Protein AF-A0A674C0P1-F1 (afdb_monomer_lite)

Sequence (265 aa):
MAYQYGKVRDPNVLTQTIISNIQKITQQTSEIQRIVNQLGTPQDTTELRQQLQQKQQNVNHLAKETDRCVKEFGSLPVTTEQRQRKIQKDRLINDFSNALTNFQKTQRQAAQKEKEFVARVRAESRVSGGFPDNSFGGNGNPFESGGQAQVQSQSEEVAITEEDLQLIQERETSIRQLESDITDINEIFKDLGMMVHEQGDMIDSIEANVETADLHVQNATQQLAQAADYQVGNMYLFKNNFHHYSIKLVNKLLQHCIESICVSH

InterPro domains:
  IPR000727 Target SNARE coiled-coil homology domain [PF05739] (201-231)
  IPR000727 Target SNARE coiled-coil homology domain [PS50192] (165-227)
  IPR000727 Target SNARE coiled-coil homology domain [SM00397] (160-227)
  IPR006011 Syntaxin, N-terminal domain [PF14523] (14-145)
  IPR006011 Syntaxin, N-terminal domain [SM00503] (3-115)
  IPR006012 Syntaxin/epimorphin, conserved site [PS00914] (171-210)
  IPR010989 SNARE [SSF47661] (15-220)
  IPR045242 Syntaxin [PTHR19957] (23-232)

Organism: Salmo trutta (NCBI:txid8032)

Structure (mmCIF, N/CA/C/O backbone):
data_AF-A0A674C0P1-F1
#
_entry.id   AF-A0A674C0P1-F1
#
loop_
_atom_site.group_PDB
_atom_site.id
_atom_site.type_symbol
_atom_site.label_atom_id
_atom_site.label_alt_id
_atom_site.label_comp_id
_atom_site.label_asym_id
_atom_site.label_entity_id
_atom_site.label_seq_id
_atom_site.pdbx_PDB_ins_code
_atom_site.Cartn_x
_atom_site.Cartn_y
_atom_site.Cartn_z
_atom_site.occupancy
_atom_site.B_iso_or_equiv
_atom_site.auth_seq_id
_atom_site.auth_comp_id
_atom_site.auth_asym_id
_atom_site.auth_atom_id
_atom_site.pdbx_PDB_model_num
ATOM 1 N N . MET A 1 1 ? -14.536 24.767 -27.523 1.00 36.81 1 MET A N 1
ATOM 2 C CA . MET A 1 1 ? -14.160 23.789 -26.480 1.00 36.81 1 MET A CA 1
ATOM 3 C C . MET A 1 1 ? -12.927 23.055 -26.972 1.00 36.81 1 MET A C 1
ATOM 5 O O . MET A 1 1 ? -13.034 22.292 -27.920 1.00 36.81 1 MET A O 1
ATOM 9 N N . ALA A 1 2 ? -11.751 23.394 -26.444 1.00 34.50 2 ALA A N 1
ATOM 10 C CA . ALA A 1 2 ? -10.500 22.758 -26.844 1.00 34.50 2 ALA A CA 1
ATOM 11 C C . ALA A 1 2 ? -10.362 21.426 -26.100 1.00 34.50 2 ALA A C 1
ATOM 13 O O . ALA A 1 2 ? -10.435 21.392 -24.873 1.00 34.50 2 ALA A O 1
ATOM 14 N N . TYR A 1 3 ? -10.200 20.342 -26.854 1.00 37.34 3 TYR A N 1
ATOM 15 C CA . TYR A 1 3 ? -9.930 19.010 -26.332 1.00 37.34 3 TYR A CA 1
ATOM 16 C C . TYR A 1 3 ? -8.592 19.029 -25.589 1.00 37.34 3 TYR A C 1
ATOM 18 O O . TYR A 1 3 ? -7.533 19.212 -26.188 1.00 37.34 3 TYR A O 1
ATOM 26 N N . GLN A 1 4 ? -8.649 18.878 -24.269 1.00 36.78 4 GLN A N 1
ATOM 27 C CA . GLN A 1 4 ? -7.478 18.765 -23.413 1.00 36.78 4 GLN A CA 1
ATOM 28 C C . GLN A 1 4 ? -6.916 17.350 -23.600 1.00 36.78 4 GLN A C 1
ATOM 30 O O . GLN A 1 4 ? -7.327 16.405 -22.933 1.00 36.78 4 GLN A O 1
ATOM 35 N N . TYR A 1 5 ? -6.032 17.190 -24.588 1.00 40.62 5 TYR A N 1
ATOM 36 C CA . TYR A 1 5 ? -5.262 15.964 -24.784 1.00 40.62 5 TYR A CA 1
ATOM 37 C C . TYR A 1 5 ? -4.512 15.669 -23.479 1.00 40.62 5 TYR A C 1
ATOM 39 O O . TYR A 1 5 ? -3.706 16.488 -23.028 1.00 40.62 5 TYR A O 1
ATOM 47 N N . GLY A 1 6 ? -4.827 14.536 -22.846 1.00 46.47 6 GLY A N 1
ATOM 48 C CA . GLY A 1 6 ? -4.180 14.081 -21.621 1.00 46.47 6 GLY A CA 1
ATOM 49 C C . GLY A 1 6 ? -2.670 14.053 -21.824 1.00 46.47 6 GLY A C 1
ATOM 50 O O . GLY A 1 6 ? -2.151 13.280 -22.627 1.00 46.47 6 GLY A O 1
ATOM 51 N N . LYS A 1 7 ? -1.966 14.952 -21.139 1.00 52.25 7 LYS A N 1
ATOM 52 C CA . LYS A 1 7 ? -0.511 15.031 -21.174 1.00 52.25 7 LYS A CA 1
ATOM 53 C C . LYS A 1 7 ? 0.013 13.753 -20.521 1.00 52.25 7 LYS A C 1
ATOM 55 O O . LYS A 1 7 ? -0.096 13.616 -19.306 1.00 52.25 7 LYS A O 1
ATOM 60 N N . VAL A 1 8 ? 0.525 12.820 -21.326 1.00 61.25 8 VAL A N 1
ATOM 61 C CA . VAL A 1 8 ? 1.239 11.630 -20.842 1.00 61.25 8 VAL A CA 1
ATOM 62 C C . VAL A 1 8 ? 2.277 12.111 -19.830 1.00 61.25 8 VAL A C 1
ATOM 64 O O . VAL A 1 8 ? 3.121 12.946 -20.174 1.00 61.25 8 VAL A O 1
ATOM 67 N N . ARG A 1 9 ? 2.161 11.683 -18.566 1.00 73.38 9 ARG A N 1
ATOM 68 C CA . ARG A 1 9 ? 3.107 12.110 -17.534 1.00 73.38 9 ARG A CA 1
ATOM 69 C C . ARG A 1 9 ? 4.489 11.573 -17.871 1.00 73.38 9 ARG A C 1
ATOM 71 O O . ARG A 1 9 ? 4.636 10.451 -18.350 1.00 73.38 9 ARG A O 1
ATOM 78 N N . ASP A 1 10 ? 5.497 12.397 -17.614 1.00 84.50 10 ASP A N 1
ATOM 79 C CA . ASP A 1 10 ? 6.891 12.010 -17.795 1.00 84.50 10 ASP A CA 1
ATOM 80 C C . ASP A 1 10 ? 7.180 10.747 -16.952 1.00 84.50 10 ASP A C 1
ATOM 82 O O . ASP A 1 10 ? 6.889 10.755 -15.747 1.00 84.50 10 ASP A O 1
ATOM 86 N N . PRO A 1 11 ? 7.733 9.670 -17.549 1.00 85.31 11 PRO A N 1
ATOM 87 C CA . PRO A 1 11 ? 8.086 8.451 -16.826 1.00 85.31 11 PRO A CA 1
ATOM 88 C C . PRO A 1 11 ? 8.920 8.723 -15.570 1.00 85.31 11 PRO A C 1
ATOM 90 O O . PRO A 1 11 ? 8.711 8.078 -14.545 1.00 85.31 11 PRO A O 1
ATOM 93 N N . ASN A 1 12 ? 9.823 9.708 -15.612 1.00 87.62 12 ASN A N 1
ATOM 94 C CA . ASN A 1 12 ? 10.652 10.063 -14.462 1.00 87.62 12 ASN A CA 1
ATOM 95 C C . ASN A 1 12 ? 9.821 10.659 -13.324 1.00 87.62 12 ASN A C 1
ATOM 97 O O . ASN A 1 12 ? 10.049 10.341 -12.158 1.00 87.62 12 ASN A O 1
ATOM 101 N N . VAL A 1 13 ? 8.826 11.487 -13.651 1.00 90.81 13 VAL A N 1
ATOM 102 C CA . VAL A 1 13 ? 7.916 12.077 -12.659 1.00 90.81 13 VAL A CA 1
ATOM 103 C C . VAL A 1 13 ? 7.050 10.995 -12.018 1.00 90.81 13 VAL A C 1
ATOM 105 O O . VAL A 1 13 ? 6.866 11.011 -10.800 1.00 90.81 13 VAL A O 1
ATOM 108 N N . LEU A 1 14 ? 6.565 10.028 -12.805 1.00 92.00 14 LEU A N 1
ATOM 109 C CA . LEU A 1 14 ? 5.820 8.876 -12.288 1.00 92.00 14 LEU A CA 1
ATOM 110 C C . LEU A 1 14 ? 6.680 8.046 -11.332 1.00 92.00 14 LEU A C 1
ATOM 112 O O . LEU A 1 14 ? 6.270 7.829 -10.194 1.00 92.00 14 LEU A O 1
ATOM 116 N N . THR A 1 15 ? 7.894 7.671 -11.739 1.00 92.38 15 THR A N 1
ATOM 117 C CA . THR A 1 15 ? 8.843 6.937 -10.888 1.00 92.38 15 THR A CA 1
ATOM 118 C C . THR A 1 15 ? 9.102 7.672 -9.573 1.00 92.38 15 THR A C 1
ATOM 120 O O . THR A 1 15 ? 8.983 7.074 -8.506 1.00 92.38 15 THR A O 1
ATOM 123 N N . GLN A 1 16 ? 9.422 8.969 -9.618 1.00 94.50 16 GLN A N 1
ATOM 124 C CA . GLN A 1 16 ? 9.697 9.744 -8.402 1.00 94.50 16 GLN A CA 1
ATOM 125 C C . GLN A 1 16 ? 8.471 9.842 -7.488 1.00 94.50 16 GLN A C 1
ATOM 127 O O . GLN A 1 16 ? 8.594 9.743 -6.267 1.00 94.50 16 GLN A O 1
ATOM 132 N N . THR A 1 17 ? 7.279 9.979 -8.073 1.00 96.19 17 THR A N 1
ATOM 133 C CA . THR A 1 17 ? 6.017 9.994 -7.321 1.00 96.19 17 THR A CA 1
ATOM 134 C C . THR A 1 17 ? 5.779 8.653 -6.629 1.00 96.19 17 THR A C 1
ATOM 136 O O . THR A 1 17 ? 5.479 8.633 -5.437 1.00 96.19 17 THR A O 1
ATOM 139 N N . ILE A 1 18 ? 5.974 7.538 -7.340 1.00 96.62 18 ILE A N 1
ATOM 140 C CA . ILE A 1 18 ? 5.828 6.183 -6.792 1.00 96.62 18 ILE A CA 1
ATOM 141 C C . ILE A 1 18 ? 6.802 5.978 -5.627 1.00 96.62 18 ILE A C 1
ATOM 143 O O . ILE A 1 18 ? 6.373 5.606 -4.538 1.00 96.62 18 ILE A O 1
ATOM 147 N N . ILE A 1 19 ? 8.089 6.297 -5.812 1.00 97.25 19 ILE A N 1
ATOM 148 C CA . ILE A 1 19 ? 9.111 6.173 -4.758 1.00 97.25 19 ILE A CA 1
ATOM 149 C C . ILE A 1 19 ? 8.730 7.012 -3.532 1.00 97.25 19 ILE A C 1
ATOM 151 O O . ILE A 1 19 ? 8.749 6.511 -2.407 1.00 97.25 19 ILE A O 1
ATOM 155 N N . SER A 1 20 ? 8.345 8.276 -3.740 1.00 98.25 20 SER A N 1
ATOM 156 C CA . SER A 1 20 ? 7.949 9.167 -2.646 1.00 98.25 20 SER A CA 1
ATOM 157 C C . SER A 1 20 ? 6.734 8.633 -1.885 1.00 98.25 20 SER A C 1
ATOM 159 O O . SER A 1 20 ? 6.712 8.664 -0.652 1.00 98.25 20 SER A O 1
ATOM 161 N N . ASN A 1 21 ? 5.734 8.107 -2.592 1.00 98.31 21 ASN A N 1
ATOM 162 C CA . ASN A 1 21 ? 4.556 7.533 -1.956 1.00 98.31 21 ASN A CA 1
ATOM 163 C C . ASN A 1 21 ? 4.899 6.269 -1.162 1.00 98.31 21 ASN A C 1
ATOM 165 O O . ASN A 1 21 ? 4.471 6.163 -0.017 1.00 98.31 21 ASN A O 1
ATOM 169 N N . ILE A 1 22 ? 5.713 5.356 -1.705 1.00 98.44 22 ILE A N 1
ATOM 170 C CA . ILE A 1 22 ? 6.166 4.143 -0.997 1.00 98.44 22 ILE A CA 1
ATOM 171 C C . ILE A 1 22 ? 6.890 4.509 0.308 1.00 98.44 22 ILE A C 1
ATOM 173 O O . ILE A 1 22 ? 6.627 3.919 1.361 1.00 98.44 22 ILE A O 1
ATOM 177 N N . GLN A 1 23 ? 7.761 5.522 0.271 1.00 98.25 23 GLN A N 1
ATOM 178 C CA . GLN A 1 23 ? 8.452 6.020 1.464 1.00 98.25 23 GLN A CA 1
ATOM 179 C C . GLN A 1 23 ? 7.468 6.568 2.505 1.00 98.25 23 GLN A C 1
ATOM 181 O O . GLN A 1 23 ? 7.552 6.207 3.680 1.00 98.25 23 GLN A O 1
ATOM 186 N N . LYS A 1 24 ? 6.494 7.384 2.079 1.00 98.44 24 LYS A N 1
ATOM 187 C CA . LYS A 1 24 ? 5.449 7.922 2.965 1.00 98.44 24 LYS A CA 1
ATOM 188 C C . LYS A 1 24 ? 4.574 6.821 3.561 1.00 98.44 24 LYS A C 1
ATOM 190 O O . LYS A 1 24 ? 4.316 6.860 4.760 1.00 98.44 24 LYS A O 1
ATOM 195 N N . ILE A 1 25 ? 4.171 5.827 2.764 1.00 98.56 25 ILE A N 1
ATOM 196 C CA . ILE A 1 25 ? 3.421 4.648 3.226 1.00 98.56 25 ILE A CA 1
ATOM 197 C C . ILE A 1 25 ? 4.216 3.930 4.316 1.00 98.56 25 ILE A C 1
ATOM 199 O O . ILE A 1 25 ? 3.681 3.653 5.387 1.00 98.56 25 ILE A O 1
ATOM 203 N N . THR A 1 26 ? 5.506 3.683 4.086 1.00 98.12 26 THR A N 1
ATOM 204 C CA . THR A 1 26 ? 6.383 2.990 5.043 1.00 98.12 26 THR A CA 1
ATOM 205 C C . THR A 1 26 ? 6.544 3.779 6.348 1.00 98.12 26 THR A C 1
ATOM 207 O O . THR A 1 26 ? 6.428 3.220 7.445 1.00 98.12 26 THR A O 1
ATOM 210 N N . GLN A 1 27 ? 6.755 5.096 6.248 1.00 98.31 27 GLN A N 1
ATOM 211 C CA . GLN A 1 27 ? 6.866 5.980 7.407 1.00 98.31 27 GLN A CA 1
ATOM 212 C C . GLN A 1 27 ? 5.560 6.013 8.211 1.00 98.31 27 GLN A C 1
ATOM 214 O O . GLN A 1 27 ? 5.567 5.742 9.413 1.00 98.31 27 GLN A O 1
ATOM 219 N N . GLN A 1 28 ? 4.434 6.300 7.555 1.00 98.00 28 GLN A N 1
ATOM 220 C CA . GLN A 1 28 ? 3.133 6.382 8.216 1.00 98.00 28 GLN A CA 1
ATOM 221 C C . GLN A 1 28 ? 2.715 5.033 8.802 1.00 98.00 28 GLN A C 1
ATOM 223 O O . GLN A 1 28 ? 2.186 5.005 9.905 1.00 98.00 28 GLN A O 1
ATOM 228 N N . THR A 1 29 ? 3.024 3.914 8.142 1.00 98.25 29 THR A N 1
ATOM 229 C CA . THR A 1 29 ? 2.798 2.567 8.694 1.00 98.25 29 THR A CA 1
ATOM 230 C C . THR A 1 29 ? 3.543 2.368 10.010 1.00 98.25 29 THR A C 1
ATOM 232 O O . THR A 1 29 ? 2.975 1.857 10.973 1.00 98.25 29 THR A O 1
ATOM 235 N N . SER A 1 30 ? 4.793 2.828 10.097 1.00 98.00 30 SER A N 1
ATOM 236 C CA . SER A 1 30 ? 5.578 2.749 11.335 1.00 98.00 30 SER A CA 1
ATOM 237 C C . SER A 1 30 ? 4.981 3.610 12.456 1.00 98.00 30 SER A C 1
ATOM 239 O O . SER A 1 30 ? 4.976 3.207 13.618 1.00 98.00 30 SER A O 1
ATOM 241 N N . GLU A 1 31 ? 4.450 4.788 12.123 1.00 97.62 31 GLU A N 1
ATOM 242 C CA . GLU A 1 31 ? 3.747 5.659 13.075 1.00 97.62 31 GLU A CA 1
ATOM 243 C C . GLU A 1 31 ? 2.417 5.045 13.539 1.00 97.62 31 GLU A C 1
ATOM 245 O O . GLU A 1 31 ? 2.148 5.003 14.739 1.00 97.62 31 GLU A O 1
ATOM 250 N N . ILE A 1 32 ? 1.625 4.499 12.611 1.00 97.81 32 ILE A N 1
ATOM 251 C CA . ILE A 1 32 ? 0.390 3.754 12.893 1.00 97.81 32 ILE A CA 1
ATOM 252 C C . ILE A 1 32 ? 0.703 2.579 13.819 1.00 97.81 32 ILE A C 1
ATOM 254 O O . ILE A 1 32 ? 0.011 2.397 14.812 1.00 97.81 32 ILE A O 1
ATOM 258 N N . GLN A 1 33 ? 1.772 1.822 13.564 1.00 97.50 33 GLN A N 1
ATOM 259 C CA . GLN A 1 33 ? 2.170 0.703 14.418 1.00 97.50 33 GLN A CA 1
ATOM 260 C C . GLN A 1 33 ? 2.455 1.143 15.860 1.00 97.50 33 GLN A C 1
ATOM 262 O O . GLN A 1 33 ? 2.064 0.455 16.802 1.00 97.50 33 GLN A O 1
ATOM 267 N N . ARG A 1 34 ? 3.115 2.294 16.050 1.00 96.69 34 ARG A N 1
ATOM 268 C CA . ARG A 1 34 ? 3.359 2.853 17.390 1.00 96.69 34 ARG A CA 1
ATOM 269 C C . ARG A 1 34 ? 2.052 3.205 18.093 1.00 96.69 34 ARG A C 1
ATOM 271 O O . ARG A 1 34 ? 1.903 2.857 19.259 1.00 96.69 34 ARG A O 1
ATOM 278 N N . ILE A 1 35 ? 1.119 3.830 17.376 1.00 95.88 35 ILE A N 1
ATOM 279 C CA . ILE A 1 35 ? -0.209 4.172 17.900 1.00 95.88 35 ILE A CA 1
ATOM 280 C C . ILE A 1 35 ? -0.995 2.903 18.262 1.00 95.88 35 ILE A C 1
ATOM 282 O O . ILE A 1 35 ? -1.500 2.790 19.373 1.00 95.88 35 ILE A O 1
ATOM 286 N N . VAL A 1 36 ? -1.030 1.903 17.375 1.00 95.62 36 VAL A N 1
ATOM 287 C CA . VAL A 1 36 ? -1.715 0.616 17.600 1.00 95.62 36 VAL A CA 1
ATOM 288 C C . VAL A 1 36 ? -1.187 -0.098 18.847 1.00 95.62 36 VAL A C 1
ATOM 290 O O . VAL A 1 36 ? -1.964 -0.684 19.598 1.00 95.62 36 VAL A O 1
ATOM 293 N N . ASN A 1 37 ? 0.119 -0.021 19.107 1.00 94.62 37 ASN A N 1
ATOM 294 C CA . ASN A 1 37 ? 0.727 -0.616 20.299 1.00 94.62 37 ASN A CA 1
ATOM 295 C C . ASN A 1 37 ? 0.343 0.102 21.607 1.00 94.62 37 ASN A C 1
ATOM 297 O O . ASN A 1 37 ? 0.502 -0.482 22.677 1.00 94.62 37 ASN A O 1
ATOM 301 N N . GLN A 1 38 ? -0.142 1.344 21.535 1.00 93.62 38 GLN A N 1
ATOM 302 C CA . GLN A 1 38 ? -0.620 2.117 22.687 1.00 93.62 38 GLN A CA 1
ATOM 303 C C . GLN A 1 38 ? -2.119 1.903 22.958 1.00 93.62 38 GLN A C 1
ATOM 305 O O . GLN A 1 38 ? -2.582 2.212 24.058 1.00 93.62 38 GLN A O 1
ATOM 310 N N . LEU A 1 39 ? -2.871 1.330 22.010 1.00 91.25 39 LEU A N 1
ATOM 311 C CA . LEU A 1 39 ? -4.293 1.029 22.196 1.00 91.25 39 LEU A CA 1
ATOM 312 C C . LEU A 1 39 ? -4.507 -0.001 23.313 1.00 91.25 39 LEU A C 1
ATOM 314 O O . LEU A 1 39 ? -3.834 -1.038 23.377 1.00 91.25 39 LEU A O 1
ATOM 318 N N . GLY A 1 40 ? -5.474 0.279 24.186 1.00 85.00 40 GLY A N 1
ATOM 319 C CA . GLY A 1 40 ? -5.775 -0.521 25.373 1.00 85.00 40 GLY A CA 1
ATOM 320 C C . GLY A 1 40 ? -4.795 -0.338 26.538 1.00 85.00 40 GLY A C 1
ATOM 321 O O . GLY A 1 40 ? -4.880 -1.091 27.509 1.00 85.00 40 GLY A O 1
ATOM 322 N N . THR A 1 41 ? -3.870 0.624 26.450 1.00 89.75 41 THR A N 1
ATOM 323 C CA . THR A 1 41 ? -3.012 1.060 27.566 1.00 89.75 41 THR A CA 1
ATOM 324 C C . THR A 1 41 ? -3.571 2.346 28.196 1.00 89.75 41 THR A C 1
ATOM 326 O O . THR A 1 41 ? -4.448 2.970 27.607 1.00 89.75 41 THR A O 1
ATOM 329 N N . PRO A 1 42 ? -3.051 2.822 29.343 1.00 86.25 42 PRO A N 1
ATOM 330 C CA . PRO A 1 42 ? -3.469 4.107 29.919 1.00 86.25 42 PRO A CA 1
ATOM 331 C C . PRO A 1 42 ? -3.205 5.336 29.029 1.00 86.25 42 PRO A C 1
ATOM 333 O O . PRO A 1 42 ? -3.661 6.424 29.353 1.00 86.25 42 PRO A O 1
ATOM 336 N N . GLN A 1 43 ? -2.432 5.185 27.948 1.00 86.00 43 GLN A N 1
ATOM 337 C CA . GLN A 1 43 ? -2.165 6.238 26.958 1.00 86.00 43 GLN A CA 1
ATOM 338 C C . GLN A 1 43 ? -3.192 6.249 25.812 1.00 86.00 43 GLN A C 1
ATOM 340 O O . GLN A 1 43 ? -3.050 7.020 24.866 1.00 86.00 43 GLN A O 1
ATOM 345 N N . ASP A 1 44 ? -4.186 5.362 25.852 1.00 90.69 44 ASP A N 1
ATOM 346 C CA . ASP A 1 44 ? -5.236 5.275 24.845 1.00 90.69 44 ASP A CA 1
ATOM 347 C C . ASP A 1 44 ? -6.224 6.441 25.007 1.00 90.69 44 ASP A C 1
ATOM 349 O O . ASP A 1 44 ? -7.030 6.456 25.936 1.00 90.69 44 ASP A O 1
ATOM 353 N N . THR A 1 45 ? -6.137 7.435 24.117 1.00 90.44 45 THR A N 1
ATOM 354 C CA . THR A 1 45 ? -7.030 8.602 24.104 1.00 90.44 45 THR A CA 1
ATOM 355 C C . THR A 1 45 ? -7.799 8.714 22.790 1.00 90.44 45 THR A C 1
ATOM 357 O O . THR A 1 45 ? -7.389 8.197 21.744 1.00 90.44 45 THR A O 1
ATOM 360 N N . THR A 1 46 ? -8.913 9.446 22.817 1.00 88.06 46 THR A N 1
ATOM 361 C CA . THR A 1 46 ? -9.725 9.722 21.624 1.00 88.06 46 THR A CA 1
ATOM 362 C C . THR A 1 46 ? -8.919 10.452 20.543 1.00 88.06 46 THR A C 1
ATOM 364 O O . THR A 1 46 ? -9.035 10.119 19.363 1.00 88.06 46 THR A O 1
ATOM 367 N N . GLU A 1 47 ? -8.025 11.375 20.916 1.00 91.81 47 GLU A N 1
ATOM 368 C CA . GLU A 1 47 ? -7.145 12.077 19.971 1.00 91.81 47 GLU A CA 1
ATOM 369 C C . GLU A 1 47 ? -6.165 11.123 19.283 1.00 91.81 47 GLU A C 1
ATOM 371 O O . GLU A 1 47 ? -5.947 11.223 18.073 1.00 91.81 47 GLU A O 1
ATOM 376 N N . LEU A 1 48 ? -5.583 10.177 20.030 1.00 93.44 48 LEU A N 1
ATOM 377 C CA . LEU A 1 48 ? -4.671 9.171 19.484 1.00 93.44 48 LEU A CA 1
ATOM 378 C C . LEU A 1 48 ? -5.377 8.312 18.421 1.00 93.44 48 LEU A C 1
ATOM 380 O O . LEU A 1 48 ? -4.818 8.009 17.363 1.00 93.44 48 LEU A O 1
ATOM 384 N N . ARG A 1 49 ? -6.637 7.964 18.681 1.00 91.38 49 ARG A N 1
ATOM 385 C CA . ARG A 1 49 ? -7.475 7.169 17.778 1.00 91.38 49 ARG A CA 1
ATOM 386 C C . ARG A 1 49 ? -7.939 7.955 16.555 1.00 91.38 49 ARG A C 1
ATOM 388 O O . ARG A 1 49 ? -7.933 7.413 15.451 1.00 91.38 49 ARG A O 1
ATOM 395 N N . GLN A 1 50 ? -8.240 9.243 16.702 1.00 92.81 50 GLN A N 1
ATOM 396 C CA . GLN A 1 50 ? -8.507 10.112 15.555 1.00 92.81 50 GLN A CA 1
ATOM 397 C C . GLN A 1 50 ? -7.264 10.244 14.658 1.00 92.81 50 GLN A C 1
ATOM 399 O O . GLN A 1 50 ? -7.361 10.139 13.432 1.00 92.81 50 GLN A O 1
ATOM 404 N N . GLN A 1 51 ? -6.076 10.399 15.256 1.00 95.62 51 GLN A N 1
ATOM 405 C CA . GLN A 1 51 ? -4.811 10.403 14.514 1.00 95.62 51 GLN A CA 1
ATOM 406 C C . GLN A 1 51 ? -4.558 9.069 13.801 1.00 95.62 51 GLN A C 1
ATOM 408 O O . GLN A 1 51 ? -4.083 9.069 12.663 1.00 95.62 51 GLN A O 1
ATOM 413 N N . LEU A 1 52 ? -4.888 7.939 14.438 1.00 95.56 52 LEU A N 1
ATOM 414 C CA . LEU A 1 52 ? -4.810 6.615 13.823 1.00 95.56 52 LEU A CA 1
ATOM 415 C C . LEU A 1 52 ? -5.664 6.540 12.554 1.00 95.56 52 LEU A C 1
ATOM 417 O O . LEU A 1 52 ? -5.141 6.189 11.496 1.00 95.56 52 LEU A O 1
ATOM 421 N N . GLN A 1 53 ? -6.944 6.914 12.651 1.00 94.88 53 GLN A N 1
ATOM 422 C CA . GLN A 1 53 ? -7.875 6.892 11.520 1.00 94.88 53 GLN A CA 1
ATOM 423 C C . GLN A 1 53 ? -7.410 7.811 10.386 1.00 94.88 53 GLN A C 1
ATOM 425 O O . GLN A 1 53 ? -7.353 7.388 9.231 1.00 94.88 53 GLN A O 1
ATOM 430 N N . GLN A 1 54 ? -6.988 9.040 10.703 1.00 96.31 54 GLN A N 1
ATOM 431 C CA . GLN A 1 54 ? -6.488 9.980 9.698 1.00 96.31 54 GLN A CA 1
ATOM 432 C C . GLN A 1 54 ? -5.247 9.433 8.975 1.00 96.31 54 GLN A C 1
ATOM 434 O O . GLN A 1 54 ? -5.144 9.515 7.749 1.00 96.31 54 GLN A O 1
ATOM 439 N N . LYS A 1 55 ? -4.293 8.852 9.714 1.00 96.81 55 LYS A N 1
ATOM 440 C CA . LYS A 1 55 ? -3.095 8.251 9.113 1.00 96.81 55 LYS A CA 1
ATOM 441 C C . LYS A 1 55 ? -3.446 7.038 8.254 1.00 96.81 55 LYS A C 1
ATOM 443 O O . LYS A 1 55 ? -2.898 6.917 7.164 1.00 96.81 55 LYS A O 1
ATOM 448 N N . GLN A 1 56 ? -4.371 6.183 8.687 1.00 96.62 56 GLN A N 1
ATOM 449 C CA . GLN A 1 56 ? -4.834 5.044 7.888 1.00 96.62 56 GLN A CA 1
ATOM 450 C C . GLN A 1 56 ? -5.488 5.489 6.576 1.00 96.62 56 GLN A C 1
ATOM 452 O O . GLN A 1 56 ? -5.140 4.968 5.517 1.00 96.62 56 GLN A O 1
ATOM 457 N N . GLN A 1 57 ? -6.365 6.495 6.613 1.00 96.31 57 GLN A N 1
ATOM 458 C CA . GLN A 1 57 ? -6.980 7.057 5.405 1.00 96.31 57 GLN A CA 1
ATOM 459 C C . GLN A 1 57 ? -5.933 7.656 4.456 1.00 96.31 57 GLN A C 1
ATOM 461 O O . GLN A 1 57 ? -5.981 7.411 3.249 1.00 96.31 57 GLN A O 1
ATOM 466 N N . ASN A 1 58 ? -4.945 8.377 4.994 1.00 97.69 58 ASN A N 1
ATOM 467 C CA . ASN A 1 58 ? -3.844 8.922 4.201 1.00 97.69 58 ASN A CA 1
ATOM 468 C C . ASN A 1 58 ? -3.026 7.820 3.514 1.00 97.69 58 ASN A C 1
ATOM 470 O O . ASN A 1 58 ? -2.737 7.936 2.322 1.00 97.69 58 ASN A O 1
ATOM 474 N N . VAL A 1 59 ? -2.691 6.737 4.224 1.00 98.00 59 VAL A N 1
ATOM 475 C CA . VAL A 1 59 ? -1.962 5.605 3.632 1.00 98.00 59 VAL A CA 1
ATOM 476 C C . VAL A 1 59 ? -2.792 4.913 2.549 1.00 98.00 59 VAL A C 1
ATOM 478 O O . VAL A 1 59 ? -2.256 4.631 1.481 1.00 98.00 59 VAL A O 1
ATOM 481 N N . ASN A 1 60 ? -4.097 4.710 2.761 1.00 97.38 60 ASN A N 1
ATOM 482 C CA . ASN A 1 60 ? -4.988 4.160 1.732 1.00 97.38 60 ASN A CA 1
ATOM 483 C C . ASN A 1 60 ? -5.049 5.048 0.482 1.00 97.38 60 ASN A C 1
ATOM 485 O O . ASN A 1 60 ? -4.993 4.549 -0.643 1.00 97.38 60 ASN A O 1
ATOM 489 N N . HIS A 1 61 ? -5.129 6.370 0.657 1.00 97.75 61 HIS A N 1
ATOM 490 C CA . HIS A 1 61 ? -5.099 7.304 -0.465 1.00 97.75 61 HIS A CA 1
ATOM 491 C C . HIS A 1 61 ? -3.772 7.216 -1.234 1.00 97.75 61 HIS A C 1
ATOM 493 O O . HIS A 1 61 ? -3.779 7.087 -2.459 1.00 97.75 61 HIS A O 1
ATOM 499 N N . LEU A 1 62 ? -2.639 7.207 -0.521 1.00 98.12 62 LEU A N 1
ATOM 500 C CA . LEU A 1 62 ? -1.319 7.024 -1.126 1.00 98.12 62 LEU A CA 1
ATOM 501 C C . LEU A 1 62 ? -1.212 5.683 -1.860 1.00 98.12 62 LEU A C 1
ATOM 503 O O . LEU A 1 62 ? -0.654 5.648 -2.953 1.00 98.12 62 LEU A O 1
ATOM 507 N N . ALA A 1 63 ? -1.760 4.600 -1.305 1.00 98.12 63 ALA A N 1
ATOM 508 C CA . ALA A 1 63 ? -1.770 3.287 -1.942 1.00 98.12 63 ALA A CA 1
ATOM 509 C C . ALA A 1 63 ? -2.530 3.316 -3.277 1.00 98.12 63 ALA A C 1
ATOM 511 O O . ALA A 1 63 ? -1.973 2.916 -4.298 1.00 98.12 63 ALA A O 1
ATOM 512 N N . LYS A 1 64 ? -3.747 3.877 -3.300 1.00 97.56 64 LYS A N 1
ATOM 513 C CA . LYS A 1 64 ? -4.558 4.014 -4.526 1.00 97.56 64 LYS A CA 1
ATOM 514 C C . LYS A 1 64 ? -3.886 4.899 -5.579 1.00 97.56 64 LYS A C 1
ATOM 516 O O . LYS A 1 64 ? -3.863 4.560 -6.760 1.00 97.56 64 LYS A O 1
ATOM 521 N N . GLU A 1 65 ? -3.301 6.022 -5.165 1.00 97.00 65 GLU A N 1
ATOM 522 C CA . GLU A 1 65 ? -2.558 6.900 -6.078 1.00 97.00 65 GLU A CA 1
ATOM 523 C C . GLU A 1 65 ? -1.295 6.223 -6.627 1.00 97.00 65 GLU A C 1
ATOM 525 O O . GLU A 1 65 ? -0.967 6.393 -7.802 1.00 97.00 65 GLU A O 1
ATOM 530 N N . THR A 1 66 ? -0.603 5.434 -5.803 1.00 97.44 66 THR A N 1
ATOM 531 C CA . THR A 1 66 ? 0.588 4.678 -6.219 1.00 97.44 66 THR A CA 1
ATOM 532 C C . THR A 1 66 ? 0.224 3.585 -7.211 1.00 97.44 66 THR A C 1
ATOM 534 O O . THR A 1 66 ? 0.858 3.508 -8.259 1.00 97.44 66 THR A O 1
ATOM 537 N N . ASP A 1 67 ? -0.833 2.816 -6.944 1.00 97.06 67 ASP A N 1
ATOM 538 C CA . ASP A 1 67 ? -1.370 1.822 -7.878 1.00 97.06 67 ASP A CA 1
ATOM 539 C C . ASP A 1 67 ? -1.702 2.453 -9.242 1.00 97.06 67 ASP A C 1
ATOM 541 O O . ASP A 1 67 ? -1.224 1.994 -10.284 1.00 97.06 67 ASP A O 1
ATOM 545 N N . ARG A 1 68 ? -2.405 3.597 -9.241 1.00 95.75 68 ARG A N 1
ATOM 546 C CA . ARG A 1 68 ? -2.688 4.352 -10.472 1.00 95.75 68 ARG A CA 1
ATOM 547 C C . ARG A 1 68 ? -1.407 4.754 -11.203 1.00 95.75 68 ARG A C 1
ATOM 549 O O . ARG A 1 68 ? -1.333 4.597 -12.419 1.00 95.75 68 ARG A O 1
ATOM 556 N N . CYS A 1 69 ? -0.406 5.269 -10.488 1.00 94.62 69 CYS A N 1
ATOM 557 C CA . CYS A 1 69 ? 0.862 5.681 -11.093 1.00 94.62 69 CYS A CA 1
ATOM 558 C C . CYS A 1 69 ? 1.642 4.493 -11.672 1.00 94.62 69 CYS A C 1
ATOM 560 O O . CYS A 1 69 ? 2.229 4.628 -12.742 1.00 94.62 69 CYS A O 1
ATOM 562 N N . VAL A 1 70 ? 1.639 3.335 -11.003 1.00 93.25 70 VAL A N 1
ATOM 563 C CA . VAL A 1 70 ? 2.300 2.109 -11.485 1.00 93.25 70 VAL A CA 1
ATOM 564 C C . VAL A 1 70 ? 1.616 1.588 -12.755 1.00 93.25 70 VAL A C 1
ATOM 566 O O . VAL A 1 70 ? 2.302 1.234 -13.719 1.00 93.25 70 VAL A O 1
ATOM 569 N N . LYS A 1 71 ? 0.277 1.606 -12.804 1.00 92.44 71 LYS A N 1
ATOM 570 C CA . LYS A 1 71 ? -0.499 1.273 -14.011 1.00 92.44 71 LYS A CA 1
ATOM 571 C C . LYS A 1 71 ? -0.223 2.256 -15.151 1.00 92.44 71 LYS A C 1
ATOM 573 O O . LYS A 1 71 ? 0.058 1.828 -16.270 1.00 92.44 71 LYS A O 1
ATOM 578 N N . GLU A 1 72 ? -0.222 3.560 -14.862 1.00 91.75 72 GLU A N 1
ATOM 579 C CA . GLU A 1 72 ? 0.101 4.611 -15.838 1.00 91.75 72 GLU A CA 1
ATOM 580 C C . GLU A 1 72 ? 1.517 4.409 -16.397 1.00 91.75 72 GLU A C 1
ATOM 582 O O . GLU A 1 72 ? 1.688 4.373 -17.615 1.00 91.75 72 GLU A O 1
ATOM 587 N N . PHE A 1 73 ? 2.504 4.154 -15.528 1.00 89.38 73 PHE A N 1
ATOM 588 C CA . PHE A 1 73 ? 3.886 3.852 -15.910 1.00 89.38 73 PHE A CA 1
ATOM 589 C C . PHE A 1 73 ? 3.990 2.611 -16.806 1.00 89.38 73 PHE A C 1
ATOM 591 O O . PHE A 1 73 ? 4.738 2.611 -17.784 1.00 89.38 73 PHE A O 1
ATOM 598 N N . GLY A 1 74 ? 3.206 1.569 -16.511 1.00 85.94 74 GLY A N 1
ATOM 599 C CA . GLY A 1 74 ? 3.122 0.356 -17.325 1.00 85.94 74 GLY A CA 1
ATOM 600 C C . GLY A 1 74 ? 2.455 0.552 -18.690 1.00 85.94 74 GLY A C 1
ATOM 601 O O . GLY A 1 74 ? 2.778 -0.184 -19.617 1.00 85.94 74 GLY A O 1
ATOM 602 N N . SER A 1 75 ? 1.564 1.538 -18.821 1.00 86.94 75 SER A N 1
ATOM 603 C CA . SER A 1 75 ? 0.827 1.844 -20.059 1.00 86.94 75 SER A CA 1
ATOM 604 C C . SER A 1 75 ? 1.568 2.777 -21.025 1.00 86.94 75 SER A C 1
ATOM 606 O O . SER A 1 75 ? 1.080 3.050 -22.123 1.00 86.94 75 SER A O 1
ATOM 608 N N . LEU A 1 76 ? 2.736 3.293 -20.625 1.00 84.75 76 LEU A N 1
ATOM 609 C CA . LEU A 1 76 ? 3.515 4.213 -21.449 1.00 84.75 76 LEU A CA 1
ATOM 610 C C . LEU A 1 76 ? 3.951 3.546 -22.765 1.00 84.75 76 LEU A C 1
ATOM 612 O O . LEU A 1 76 ? 4.311 2.367 -22.771 1.00 84.75 76 LEU A O 1
ATOM 616 N N . PRO A 1 77 ? 3.983 4.299 -23.883 1.00 79.38 77 PRO A N 1
ATOM 617 C CA . PRO A 1 77 ? 4.309 3.747 -25.191 1.00 79.38 77 PRO A CA 1
ATOM 618 C C . PRO A 1 77 ? 5.691 3.099 -25.190 1.00 79.38 77 PRO A C 1
ATOM 620 O O . PRO A 1 77 ? 6.624 3.583 -24.538 1.00 79.38 77 PRO A O 1
ATOM 623 N N . VAL A 1 78 ? 5.819 2.011 -25.946 1.00 73.31 78 VAL A N 1
ATOM 624 C CA . VAL A 1 78 ? 7.075 1.281 -26.125 1.00 73.31 78 VAL A CA 1
ATOM 625 C C . VAL A 1 78 ? 8.120 2.206 -26.755 1.00 73.31 78 VAL A C 1
ATOM 627 O O . VAL A 1 78 ? 7.860 2.877 -27.749 1.00 73.31 78 VAL A O 1
ATOM 630 N N . THR A 1 79 ? 9.306 2.254 -26.152 1.00 77.38 79 THR A N 1
ATOM 631 C CA . THR A 1 79 ? 10.460 3.034 -26.629 1.00 77.38 79 THR A CA 1
ATOM 632 C C . THR A 1 79 ? 11.688 2.132 -26.675 1.00 77.38 79 THR A C 1
ATOM 634 O O . THR A 1 79 ? 11.669 1.027 -26.136 1.00 77.38 79 THR A O 1
ATOM 637 N N . THR A 1 80 ? 12.785 2.619 -27.251 1.00 69.62 80 THR A N 1
ATOM 638 C CA . THR A 1 80 ? 14.096 1.946 -27.250 1.00 69.62 80 THR A CA 1
ATOM 639 C C . THR A 1 80 ? 14.597 1.572 -25.845 1.00 69.62 80 THR A C 1
ATOM 641 O O . THR A 1 80 ? 15.371 0.632 -25.702 1.00 69.62 80 THR A O 1
ATOM 644 N N . GLU A 1 81 ? 14.107 2.236 -24.793 1.00 76.19 81 GLU A N 1
ATOM 645 C CA . GLU A 1 81 ? 14.450 1.992 -23.383 1.00 76.19 81 GLU A CA 1
ATOM 646 C C . GLU A 1 81 ? 13.458 1.063 -22.649 1.00 76.19 81 GLU A C 1
ATOM 648 O O . GLU A 1 81 ? 13.429 1.014 -21.416 1.00 76.19 81 GLU A O 1
ATOM 653 N N . GLN A 1 82 ? 12.609 0.324 -23.374 1.00 76.62 82 GLN A N 1
ATOM 654 C CA . GLN A 1 82 ? 11.553 -0.522 -22.794 1.00 76.62 82 GLN A CA 1
ATOM 655 C C . GLN A 1 82 ? 12.071 -1.469 -21.704 1.00 76.62 82 GLN A C 1
ATOM 657 O O . GLN A 1 82 ? 11.423 -1.646 -20.674 1.00 76.62 82 GLN A O 1
ATOM 662 N N . ARG A 1 83 ? 13.263 -2.035 -21.898 1.00 74.31 83 ARG A N 1
ATOM 663 C CA . ARG A 1 83 ? 13.876 -2.952 -20.938 1.00 74.31 83 ARG A CA 1
ATOM 664 C C . ARG A 1 83 ? 14.257 -2.280 -19.620 1.00 74.31 83 ARG A C 1
ATOM 666 O O . ARG A 1 83 ? 13.951 -2.816 -18.559 1.00 74.31 83 ARG A O 1
ATOM 673 N N . GLN A 1 84 ? 14.893 -1.109 -19.684 1.00 80.44 84 GLN A N 1
ATOM 674 C CA . GLN A 1 84 ? 15.273 -0.349 -18.491 1.00 80.44 84 GLN A CA 1
ATOM 675 C C . GLN A 1 84 ? 14.026 0.047 -17.693 1.00 80.44 84 GLN A C 1
ATOM 677 O O . GLN A 1 84 ? 14.001 -0.084 -16.469 1.00 80.44 84 GLN A O 1
ATOM 682 N N . ARG A 1 85 ? 12.960 0.453 -18.397 1.00 81.25 85 ARG A N 1
ATOM 683 C CA . ARG A 1 85 ? 11.664 0.753 -17.777 1.00 81.25 85 ARG A CA 1
ATOM 684 C C . ARG A 1 85 ? 11.008 -0.479 -17.163 1.00 81.25 85 ARG A C 1
ATOM 686 O O . ARG A 1 85 ? 10.441 -0.357 -16.085 1.00 81.25 85 ARG A O 1
ATOM 693 N N . LYS A 1 86 ? 11.125 -1.658 -17.782 1.00 80.94 86 LYS A N 1
ATOM 694 C CA . LYS A 1 86 ? 10.610 -2.912 -17.209 1.00 80.94 86 LYS A CA 1
ATOM 695 C C . LYS A 1 86 ? 11.310 -3.242 -15.887 1.00 80.94 86 LYS A C 1
ATOM 697 O O . LYS A 1 86 ? 10.647 -3.318 -14.866 1.00 80.94 86 LYS A O 1
ATOM 702 N N . ILE A 1 87 ? 12.646 -3.262 -15.863 1.00 83.88 87 ILE A N 1
ATOM 703 C CA . ILE A 1 87 ? 13.421 -3.495 -14.627 1.00 83.88 87 ILE A CA 1
ATOM 704 C C . ILE A 1 87 ? 13.051 -2.483 -13.532 1.00 83.88 87 ILE A C 1
ATOM 706 O O . ILE A 1 87 ? 12.925 -2.838 -12.359 1.00 83.88 87 ILE A O 1
ATOM 710 N N . GLN A 1 88 ? 12.881 -1.210 -13.901 1.00 86.56 88 GLN A N 1
ATOM 711 C CA . GLN A 1 88 ? 12.463 -0.175 -12.961 1.00 86.56 88 GLN A CA 1
ATOM 712 C C . GLN A 1 88 ? 11.049 -0.430 -12.425 1.00 86.56 88 GLN A C 1
ATOM 714 O O . GLN A 1 88 ? 10.855 -0.359 -11.214 1.00 86.56 88 GLN A O 1
ATOM 719 N N . LYS A 1 89 ? 10.088 -0.774 -13.293 1.00 87.56 89 LYS A N 1
ATOM 720 C CA . LYS A 1 89 ? 8.717 -1.141 -12.905 1.00 87.56 89 LYS A CA 1
ATOM 721 C C . LYS A 1 89 ? 8.723 -2.279 -11.888 1.00 87.56 89 LYS A C 1
ATOM 723 O O . LYS A 1 89 ? 8.040 -2.185 -10.875 1.00 87.56 89 LYS A O 1
ATOM 728 N N . ASP A 1 90 ? 9.522 -3.311 -12.122 1.00 87.69 90 ASP A N 1
ATOM 729 C CA . ASP A 1 90 ? 9.508 -4.526 -11.302 1.00 87.69 90 ASP A CA 1
ATOM 730 C C . ASP A 1 90 ? 10.062 -4.256 -9.911 1.00 87.69 90 ASP A C 1
ATOM 732 O O . ASP A 1 90 ? 9.506 -4.707 -8.911 1.00 87.69 90 ASP A O 1
ATOM 736 N N . ARG A 1 91 ? 11.126 -3.451 -9.825 1.00 89.69 91 ARG A N 1
ATOM 737 C CA . ARG A 1 91 ? 11.638 -2.964 -8.539 1.00 89.69 91 ARG A CA 1
ATOM 738 C C . ARG A 1 91 ? 10.573 -2.165 -7.791 1.00 89.69 91 ARG A C 1
ATOM 740 O O . ARG A 1 91 ? 10.309 -2.465 -6.634 1.00 89.69 91 ARG A O 1
ATOM 747 N N . LEU A 1 92 ? 9.909 -1.222 -8.466 1.00 92.94 92 LEU A N 1
ATOM 748 C CA . LEU A 1 92 ? 8.850 -0.411 -7.857 1.00 92.94 92 LEU A CA 1
ATOM 749 C C . LEU A 1 92 ? 7.663 -1.259 -7.375 1.00 92.94 92 LEU A C 1
ATOM 751 O O . LEU A 1 92 ? 7.142 -0.999 -6.295 1.00 92.94 92 LEU A O 1
ATOM 755 N N . ILE A 1 93 ? 7.250 -2.275 -8.139 1.00 93.50 93 ILE A N 1
ATOM 756 C CA . ILE A 1 93 ? 6.176 -3.199 -7.743 1.00 93.50 93 ILE A CA 1
ATOM 757 C C . ILE A 1 93 ? 6.581 -4.005 -6.508 1.00 93.50 93 ILE A C 1
ATOM 759 O O . ILE A 1 93 ? 5.786 -4.118 -5.575 1.00 93.50 93 ILE A O 1
ATOM 763 N N . ASN A 1 94 ? 7.806 -4.536 -6.474 1.00 91.81 94 ASN A N 1
ATOM 764 C CA . ASN A 1 94 ? 8.307 -5.285 -5.322 1.00 91.81 94 ASN A CA 1
ATOM 765 C C . ASN A 1 94 ? 8.377 -4.405 -4.065 1.00 91.81 94 ASN A C 1
ATOM 767 O O . ASN A 1 94 ? 7.873 -4.794 -3.010 1.00 91.81 94 ASN A O 1
ATOM 771 N N . ASP A 1 95 ? 8.930 -3.196 -4.180 1.00 94.69 95 ASP A N 1
ATOM 772 C CA . ASP A 1 95 ? 9.017 -2.244 -3.068 1.00 94.69 95 ASP A CA 1
ATOM 773 C C . ASP A 1 95 ? 7.626 -1.830 -2.568 1.00 94.69 95 ASP A C 1
ATOM 775 O O . ASP A 1 95 ? 7.374 -1.787 -1.359 1.00 94.69 95 ASP A O 1
ATOM 779 N N . PHE A 1 96 ? 6.693 -1.580 -3.489 1.00 97.56 96 PHE A N 1
ATOM 780 C CA . PHE A 1 96 ? 5.318 -1.231 -3.152 1.00 97.56 96 PHE A CA 1
ATOM 781 C C . PHE A 1 96 ? 4.575 -2.389 -2.474 1.00 97.56 96 PHE A C 1
ATOM 783 O O . PHE A 1 96 ? 3.934 -2.184 -1.442 1.00 97.56 96 PHE A O 1
ATOM 790 N N . SER A 1 97 ? 4.720 -3.613 -2.989 1.00 96.25 97 SER A N 1
ATOM 791 C CA . SER A 1 97 ? 4.149 -4.830 -2.399 1.00 96.25 97 SER A CA 1
ATOM 792 C C . SER A 1 97 ? 4.653 -5.060 -0.970 1.00 96.25 97 SER A C 1
ATOM 794 O O . SER A 1 97 ? 3.867 -5.327 -0.054 1.00 96.25 97 SER A O 1
ATOM 796 N N . ASN A 1 98 ? 5.955 -4.865 -0.739 1.00 95.38 98 ASN A N 1
ATOM 797 C CA . ASN A 1 98 ? 6.556 -4.962 0.591 1.00 95.38 98 ASN A CA 1
ATOM 798 C C . ASN A 1 98 ? 5.991 -3.904 1.554 1.00 95.38 98 ASN A C 1
ATOM 800 O O . ASN A 1 98 ? 5.652 -4.218 2.700 1.00 95.38 98 ASN A O 1
ATOM 804 N N . ALA A 1 99 ? 5.850 -2.656 1.098 1.00 98.00 99 ALA A N 1
ATOM 805 C CA . ALA A 1 99 ? 5.267 -1.582 1.900 1.00 98.00 99 ALA A CA 1
ATOM 806 C C . ALA A 1 99 ? 3.798 -1.868 2.263 1.00 98.00 99 ALA A C 1
ATOM 808 O O . ALA A 1 99 ? 3.418 -1.740 3.430 1.00 98.00 99 ALA A O 1
ATOM 809 N N . LEU A 1 100 ? 2.990 -2.328 1.299 1.00 97.75 100 LEU A N 1
ATOM 810 C CA . LEU A 1 100 ? 1.589 -2.692 1.529 1.00 97.75 100 LEU A CA 1
ATOM 811 C C . LEU A 1 100 ? 1.426 -3.908 2.437 1.00 97.75 100 LEU A C 1
ATOM 813 O O . LEU A 1 100 ? 0.515 -3.927 3.258 1.00 97.75 100 LEU A O 1
ATOM 817 N N . THR A 1 101 ? 2.315 -4.898 2.345 1.00 97.31 101 THR A N 1
ATOM 818 C CA . THR A 1 101 ? 2.267 -6.089 3.211 1.00 97.31 101 THR A CA 1
ATOM 819 C C . THR A 1 101 ? 2.430 -5.696 4.678 1.00 97.31 101 THR A C 1
ATOM 821 O O . THR A 1 101 ? 1.676 -6.146 5.546 1.00 97.31 101 THR A O 1
ATOM 824 N N . ASN A 1 102 ? 3.378 -4.798 4.959 1.00 97.12 102 ASN A N 1
ATOM 825 C CA . ASN A 1 102 ? 3.568 -4.256 6.300 1.00 97.12 102 ASN A CA 1
ATOM 826 C C . ASN A 1 102 ? 2.360 -3.428 6.751 1.00 97.12 102 ASN A C 1
ATOM 828 O O . ASN A 1 102 ? 1.868 -3.627 7.861 1.00 97.12 102 ASN A O 1
ATOM 832 N N . PHE A 1 103 ? 1.837 -2.561 5.880 1.00 98.06 103 PHE A N 1
ATOM 833 C C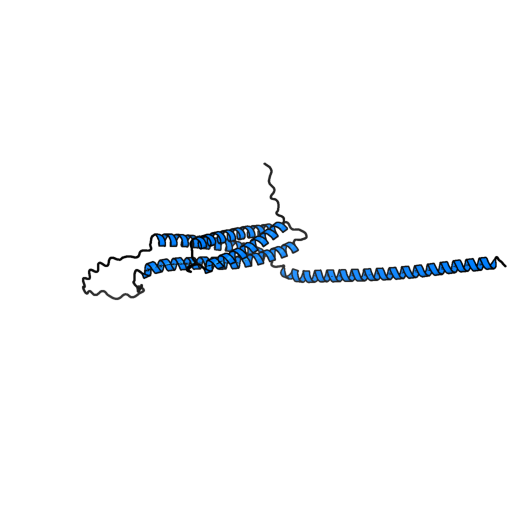A . PHE A 1 103 ? 0.656 -1.757 6.192 1.00 98.06 103 PHE A CA 1
ATOM 834 C C . PHE A 1 103 ? -0.574 -2.616 6.506 1.00 98.06 103 PHE A C 1
ATOM 836 O O . PHE A 1 103 ? -1.220 -2.416 7.535 1.00 98.06 103 PHE A O 1
ATOM 843 N N . GLN A 1 104 ? -0.858 -3.626 5.681 1.00 97.31 104 GLN A N 1
ATOM 844 C CA . GLN A 1 104 ? -1.993 -4.526 5.870 1.00 97.31 104 GLN A CA 1
ATOM 845 C C . GLN A 1 104 ? -1.872 -5.317 7.179 1.00 97.31 104 GLN A C 1
ATOM 847 O O . GLN A 1 104 ? -2.860 -5.498 7.896 1.00 97.31 104 GLN A O 1
ATOM 852 N N . LYS A 1 105 ? -0.659 -5.765 7.534 1.00 97.38 105 LYS A N 1
ATOM 853 C CA . LYS A 1 105 ? -0.399 -6.404 8.831 1.00 97.38 105 LYS A CA 1
ATOM 854 C C . LYS A 1 105 ? -0.752 -5.464 9.985 1.00 97.38 105 LYS A C 1
ATOM 856 O O . LYS A 1 105 ? -1.449 -5.882 10.910 1.00 97.38 105 LYS A O 1
ATOM 861 N N . THR A 1 106 ? -0.320 -4.207 9.918 1.00 96.88 106 THR A N 1
ATOM 862 C CA . THR A 1 106 ? -0.632 -3.197 10.936 1.00 96.88 106 THR A CA 1
ATOM 863 C C . THR A 1 106 ? -2.131 -2.869 10.986 1.00 96.88 106 THR A C 1
ATOM 865 O O . THR A 1 106 ? -2.686 -2.780 12.080 1.00 96.88 106 THR A O 1
ATOM 868 N N . GLN A 1 107 ? -2.829 -2.767 9.847 1.00 96.00 107 GLN A N 1
ATOM 869 C CA . GLN A 1 107 ? -4.292 -2.593 9.811 1.00 96.00 107 GLN A CA 1
ATOM 870 C C . GLN A 1 107 ? -5.029 -3.752 10.490 1.00 96.00 107 GLN A C 1
ATOM 872 O O . GLN A 1 107 ? -5.938 -3.521 11.285 1.00 96.00 107 GLN A O 1
ATOM 877 N N . ARG A 1 108 ? -4.620 -5.004 10.233 1.00 96.81 108 ARG A N 1
ATOM 878 C CA . ARG A 1 108 ? -5.211 -6.182 10.893 1.00 96.81 108 ARG A CA 1
ATOM 879 C C . ARG A 1 108 ? -5.002 -6.151 12.403 1.00 96.81 108 ARG A C 1
ATOM 881 O O . ARG A 1 108 ? -5.918 -6.483 13.149 1.00 96.81 108 ARG A O 1
ATOM 888 N N . GLN A 1 109 ? -3.824 -5.725 12.856 1.00 96.44 109 GLN A N 1
ATOM 889 C CA . GLN A 1 109 ? -3.559 -5.540 14.283 1.00 96.44 109 GLN A CA 1
ATOM 890 C C . GLN A 1 109 ? -4.430 -4.433 14.888 1.00 96.44 109 GLN A C 1
ATOM 892 O O . GLN A 1 109 ? -4.973 -4.631 15.971 1.00 96.44 109 GLN A O 1
ATOM 897 N N . ALA A 1 110 ? -4.619 -3.313 14.184 1.00 95.50 110 ALA A N 1
ATOM 898 C CA . ALA A 1 110 ? -5.525 -2.249 14.617 1.00 95.50 110 ALA A CA 1
ATOM 899 C C . ALA A 1 110 ? -6.969 -2.762 14.759 1.00 95.50 110 ALA A C 1
ATOM 901 O O . ALA A 1 110 ? -7.593 -2.565 15.798 1.00 95.50 110 ALA A O 1
ATOM 902 N N . ALA A 1 111 ? -7.469 -3.495 13.758 1.00 95.62 111 ALA A N 1
ATOM 903 C CA . ALA A 1 111 ? -8.815 -4.068 13.784 1.00 95.62 111 ALA A CA 1
ATOM 904 C C . ALA A 1 111 ? -8.986 -5.072 14.932 1.00 95.62 111 ALA A C 1
ATOM 906 O O . ALA A 1 111 ? -10.022 -5.092 15.592 1.00 95.62 111 ALA A O 1
ATOM 907 N N . GLN A 1 112 ? -7.959 -5.882 15.195 1.00 95.25 112 GLN A N 1
ATOM 908 C CA . GLN A 1 112 ? -7.958 -6.831 16.303 1.00 95.25 112 GLN A CA 1
ATOM 909 C C . GLN A 1 112 ? -8.004 -6.119 17.663 1.00 95.25 112 GLN A C 1
ATOM 911 O O . GLN A 1 112 ? -8.806 -6.499 18.513 1.00 95.25 112 GLN A O 1
ATOM 916 N N . LYS A 1 113 ? -7.212 -5.054 17.855 1.00 93.75 113 LYS A N 1
ATOM 917 C CA . LYS A 1 113 ? -7.242 -4.234 19.079 1.00 93.75 113 LYS A CA 1
ATOM 918 C C . LYS A 1 113 ? -8.608 -3.595 19.317 1.00 93.75 113 LYS A C 1
ATOM 920 O O . LYS A 1 113 ? -9.090 -3.584 20.447 1.00 93.75 113 LYS A O 1
ATOM 925 N N . GLU A 1 114 ? -9.251 -3.126 18.254 1.00 92.81 114 GLU A N 1
ATOM 926 C CA . GLU A 1 114 ? -10.589 -2.543 18.330 1.00 92.81 114 GLU A CA 1
ATOM 927 C C . GLU A 1 114 ? -11.649 -3.592 18.701 1.00 92.81 114 GLU A C 1
ATOM 929 O O . GLU A 1 114 ? -12.494 -3.353 19.564 1.00 92.81 114 GLU A O 1
ATOM 934 N N . LYS A 1 115 ? -11.562 -4.796 18.116 1.00 93.62 115 LYS A N 1
ATOM 935 C CA . LYS A 1 115 ? -12.436 -5.933 18.454 1.00 93.62 115 LYS A CA 1
ATOM 936 C C . LYS A 1 115 ? -12.255 -6.381 19.906 1.00 93.62 115 LYS A C 1
ATOM 938 O O . LYS A 1 115 ? -13.243 -6.624 20.595 1.00 93.62 115 LYS A O 1
ATOM 943 N N . GLU A 1 116 ? -11.013 -6.457 20.382 1.00 92.62 116 GLU A N 1
ATOM 944 C CA . GLU A 1 116 ? -10.687 -6.781 21.778 1.00 92.62 116 GLU A CA 1
ATOM 945 C C . GLU A 1 116 ? -11.242 -5.740 22.753 1.00 92.62 116 GLU A C 1
ATOM 947 O O . GLU A 1 116 ? -11.769 -6.109 23.802 1.00 92.62 116 GLU A O 1
ATOM 952 N N . PHE A 1 117 ? -11.161 -4.454 22.400 1.00 90.06 117 PHE A N 1
ATOM 953 C CA . PHE A 1 117 ? -11.735 -3.373 23.196 1.00 90.06 117 PHE A CA 1
ATOM 954 C C . PHE A 1 117 ? -13.254 -3.533 23.333 1.00 90.06 117 PHE A C 1
ATOM 956 O O . PHE A 1 117 ? -13.774 -3.595 24.445 1.00 90.06 117 PHE A O 1
ATOM 963 N N . VAL A 1 118 ? -13.959 -3.691 22.210 1.00 90.19 118 VAL A N 1
ATOM 964 C CA . VAL A 1 118 ? -15.419 -3.870 22.203 1.00 90.19 118 VAL A CA 1
ATOM 965 C C . VAL A 1 118 ? -15.841 -5.117 22.985 1.00 90.19 118 VAL A C 1
ATOM 967 O O . VAL A 1 118 ? -16.815 -5.078 23.737 1.00 90.19 118 VAL A O 1
ATOM 970 N N . ALA A 1 119 ? -15.114 -6.227 22.833 1.00 90.19 119 ALA A N 1
ATOM 971 C CA . ALA A 1 119 ? -15.389 -7.456 23.572 1.00 90.19 119 ALA A CA 1
ATOM 972 C C . ALA A 1 119 ? -15.206 -7.275 25.086 1.00 90.19 119 ALA A C 1
ATOM 974 O O . ALA A 1 119 ? -16.019 -7.784 25.856 1.00 90.19 119 ALA A O 1
ATOM 975 N N . ARG A 1 120 ? -14.176 -6.529 25.506 1.00 88.31 120 ARG A N 1
ATOM 976 C CA . ARG A 1 120 ? -13.904 -6.242 26.917 1.00 88.31 120 ARG A CA 1
ATOM 977 C C . ARG A 1 120 ? -15.012 -5.410 27.552 1.00 88.31 120 ARG A C 1
ATOM 979 O O . ARG A 1 120 ? -15.566 -5.860 28.546 1.00 88.31 120 ARG A O 1
ATOM 986 N N . VAL A 1 121 ? -15.383 -4.280 26.945 1.00 85.88 121 VAL A N 1
ATOM 987 C CA . VAL A 1 121 ? -16.453 -3.411 27.474 1.00 85.88 121 VAL A CA 1
ATOM 988 C C . VAL A 1 121 ? -17.760 -4.202 27.602 1.00 85.88 121 VAL A C 1
ATOM 990 O O . VAL A 1 121 ? -18.404 -4.192 28.645 1.00 85.88 121 VAL A O 1
ATOM 993 N N . ARG A 1 122 ? -18.105 -5.014 26.591 1.00 85.25 122 ARG A N 1
ATOM 994 C CA . ARG A 1 122 ? -19.285 -5.897 26.645 1.00 85.25 122 ARG A CA 1
ATOM 995 C C . ARG A 1 122 ? -19.211 -6.959 27.743 1.00 85.25 122 ARG A C 1
ATOM 997 O O . ARG A 1 122 ? -20.245 -7.322 28.298 1.00 85.25 122 ARG A O 1
ATOM 1004 N N . ALA A 1 123 ? -18.029 -7.513 28.009 1.00 83.19 123 ALA A N 1
ATOM 1005 C CA . ALA A 1 123 ? -17.835 -8.529 29.037 1.00 83.19 123 ALA A CA 1
ATOM 1006 C C . ALA A 1 123 ? -17.870 -7.927 30.447 1.00 83.19 123 ALA A C 1
ATOM 1008 O O . ALA A 1 123 ? -18.495 -8.513 31.324 1.00 83.19 123 ALA A O 1
ATOM 1009 N N . GLU A 1 124 ? -17.267 -6.758 30.657 1.00 78.81 124 GLU A N 1
ATOM 1010 C CA . GLU A 1 124 ? -17.293 -6.032 31.934 1.00 78.81 124 GLU A CA 1
ATOM 1011 C C . GLU A 1 124 ? -18.731 -5.688 32.344 1.00 78.81 124 GLU A C 1
ATOM 1013 O O . GLU A 1 124 ? -19.120 -5.939 33.485 1.00 78.81 124 GLU A O 1
ATOM 1018 N N . SER A 1 125 ? -19.571 -5.273 31.390 1.00 69.19 125 SER A N 1
ATOM 1019 C CA . SER A 1 125 ? -20.999 -5.045 31.650 1.00 69.19 125 SER A CA 1
ATOM 1020 C C . SER A 1 125 ? -21.796 -6.329 31.925 1.00 69.19 125 SER A C 1
ATOM 1022 O O . SER A 1 125 ? -22.807 -6.285 32.616 1.00 69.19 125 SER A O 1
ATOM 1024 N N . ARG A 1 126 ? -21.363 -7.494 31.418 1.00 64.19 126 ARG A N 1
ATOM 1025 C CA . ARG A 1 126 ? -22.018 -8.793 31.690 1.00 64.19 126 ARG A CA 1
ATOM 1026 C C . ARG A 1 126 ? -21.569 -9.420 33.009 1.00 64.19 126 ARG A C 1
ATOM 1028 O O . ARG A 1 126 ? -22.381 -10.007 33.709 1.00 64.19 126 ARG A O 1
ATOM 1035 N N . VAL A 1 127 ? -20.285 -9.314 33.351 1.00 52.97 127 VAL A N 1
ATOM 1036 C CA . VAL A 1 127 ? -19.690 -9.946 34.543 1.00 52.97 127 VAL A CA 1
ATOM 1037 C C . VAL A 1 127 ? -20.098 -9.231 35.837 1.00 52.97 127 VAL A C 1
ATOM 1039 O O . VAL A 1 127 ? -20.140 -9.869 36.887 1.00 52.97 127 VAL A O 1
ATOM 1042 N N . SER A 1 128 ? -20.500 -7.956 35.777 1.00 51.16 128 SER A N 1
ATOM 1043 C CA . SER A 1 128 ? -21.101 -7.272 36.932 1.00 51.16 128 SER A CA 1
ATOM 1044 C C . SER A 1 128 ? -22.542 -7.725 37.243 1.00 51.16 128 SER A C 1
ATOM 1046 O O . SER A 1 128 ? -23.030 -7.476 38.344 1.00 51.16 128 SER A O 1
ATOM 1048 N N . GLY A 1 129 ? -23.214 -8.417 36.314 1.00 44.88 129 GLY A N 1
ATOM 1049 C CA . GLY A 1 129 ? -24.499 -9.095 36.516 1.00 44.88 129 GLY A CA 1
ATOM 1050 C C . GLY A 1 129 ? -24.278 -10.600 36.653 1.00 44.88 129 GLY A C 1
ATOM 1051 O O . GLY A 1 129 ? -24.509 -11.360 35.717 1.00 44.88 129 GLY A O 1
ATOM 1052 N N . GLY A 1 130 ? -23.731 -11.031 37.788 1.00 43.22 130 GLY A N 1
ATOM 1053 C CA . GLY A 1 130 ? -23.213 -12.387 37.943 1.00 43.22 130 GLY A CA 1
ATOM 1054 C C . GLY A 1 130 ? -24.246 -13.488 37.709 1.00 43.22 130 GLY A C 1
ATOM 1055 O O . GLY A 1 130 ? -25.185 -13.585 38.478 1.00 43.22 130 GLY A O 1
ATOM 1056 N N . PHE A 1 131 ? -23.989 -14.365 36.735 1.00 35.66 131 PHE A N 1
ATOM 1057 C CA . PHE A 1 131 ? -24.210 -15.817 36.804 1.00 35.66 131 PHE A CA 1
ATOM 1058 C C . PHE A 1 131 ? -23.275 -16.502 35.786 1.00 35.66 131 PHE A C 1
ATOM 1060 O O . PHE A 1 131 ? -23.158 -16.021 34.657 1.00 35.66 131 PHE A O 1
ATOM 1067 N N . PRO A 1 132 ? -22.598 -17.615 36.133 1.00 45.50 132 PRO A N 1
ATOM 1068 C CA . PRO A 1 132 ? -21.942 -18.442 35.132 1.00 45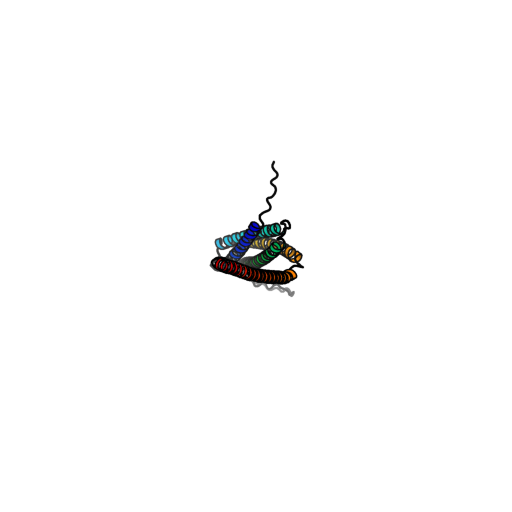.50 132 PRO A CA 1
ATOM 1069 C C . PRO A 1 132 ? -23.030 -19.127 34.299 1.00 45.50 132 PRO A C 1
ATOM 1071 O O . PRO A 1 132 ? -23.901 -19.810 34.838 1.00 45.50 132 PRO A O 1
ATOM 1074 N N . ASP A 1 133 ? -22.986 -18.924 32.985 1.00 41.75 133 ASP A N 1
ATOM 1075 C CA . ASP A 1 133 ? -23.810 -19.651 32.026 1.00 41.75 133 ASP A CA 1
ATOM 1076 C C . ASP A 1 133 ? -23.450 -21.141 32.087 1.00 41.75 133 ASP A C 1
ATOM 1078 O O . ASP A 1 133 ? -22.452 -21.594 31.529 1.00 41.75 133 ASP A O 1
ATOM 1082 N N . ASN A 1 134 ? -24.257 -21.894 32.829 1.00 43.19 134 ASN A N 1
ATOM 1083 C CA . ASN A 1 134 ? -24.250 -23.346 32.820 1.00 43.19 134 ASN A CA 1
ATOM 1084 C C . ASN A 1 134 ? -25.541 -23.852 32.168 1.00 43.19 134 ASN A C 1
ATOM 1086 O O . ASN A 1 134 ? -26.301 -24.605 32.776 1.00 43.19 134 ASN A O 1
ATOM 1090 N N . SER A 1 135 ? -25.814 -23.421 30.934 1.00 46.59 135 SER A N 1
ATOM 1091 C CA . SER A 1 135 ? -26.847 -24.024 30.089 1.00 46.59 135 SER A CA 1
ATOM 1092 C C . SER A 1 135 ? -26.269 -24.548 28.781 1.00 46.59 135 SER A C 1
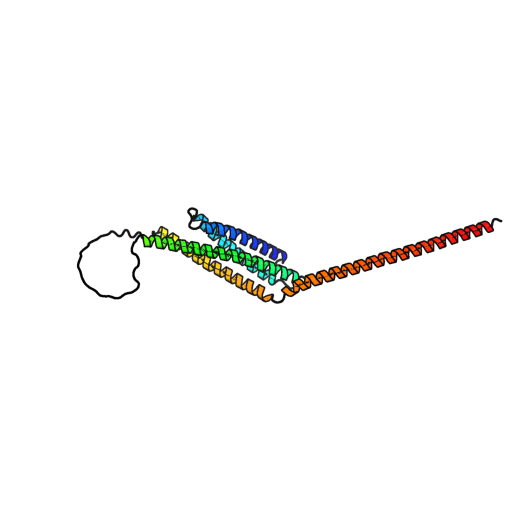ATOM 1094 O O . SER A 1 135 ? -26.504 -24.018 27.700 1.00 46.59 135 SER A O 1
ATOM 1096 N N . PHE A 1 136 ? -25.592 -25.694 28.879 1.00 41.12 136 PHE A N 1
ATOM 1097 C CA . PHE A 1 136 ? -25.546 -26.650 27.777 1.00 41.12 136 PHE A CA 1
ATOM 1098 C C . PHE A 1 136 ? -25.799 -28.078 28.286 1.00 41.12 136 PHE A C 1
ATOM 1100 O O . PHE A 1 136 ? -24.895 -28.766 28.744 1.00 41.12 136 PHE A O 1
ATOM 1107 N N . GLY A 1 137 ? -27.060 -28.508 28.158 1.00 41.03 137 GLY A N 1
ATOM 1108 C CA . GLY A 1 137 ? -27.449 -29.901 27.912 1.00 41.03 137 GLY A CA 1
ATOM 1109 C C . GLY A 1 137 ? -27.679 -30.813 29.121 1.00 41.03 137 GLY A C 1
ATOM 1110 O O . GLY A 1 137 ? -26.732 -31.315 29.711 1.00 41.03 137 GLY A O 1
ATOM 1111 N N . GLY A 1 138 ? -28.944 -31.169 29.386 1.00 35.53 138 GLY A N 1
ATOM 1112 C CA . GLY A 1 138 ? -29.245 -32.391 30.145 1.00 35.53 138 GLY A CA 1
ATOM 1113 C C . GLY A 1 138 ? -30.589 -32.436 30.867 1.00 35.53 138 GLY A C 1
ATOM 1114 O O . GLY A 1 138 ? -30.653 -32.286 32.076 1.00 35.53 138 GLY A O 1
ATOM 1115 N N . ASN A 1 139 ? -31.649 -32.689 30.106 1.00 41.06 139 ASN A N 1
ATOM 1116 C CA . ASN A 1 139 ? -32.973 -33.177 30.506 1.00 41.06 139 ASN A CA 1
ATOM 1117 C C . ASN A 1 139 ? -33.016 -34.049 31.796 1.00 41.06 139 ASN A C 1
ATOM 1119 O O . ASN A 1 139 ? -32.376 -35.100 31.826 1.00 41.06 139 ASN A O 1
ATOM 1123 N N . GLY A 1 140 ? -33.836 -33.691 32.804 1.00 34.41 140 GLY A N 1
ATOM 1124 C CA . GLY A 1 140 ? -34.063 -34.558 33.977 1.00 34.41 140 GLY A CA 1
ATOM 1125 C C . GLY A 1 140 ? -34.927 -34.020 35.135 1.00 34.41 140 GLY A C 1
ATOM 1126 O O . GLY A 1 140 ? -34.401 -33.758 36.206 1.00 34.41 140 GLY A O 1
ATOM 1127 N N . ASN A 1 141 ? -36.250 -34.006 34.929 1.00 37.16 141 ASN A N 1
ATOM 1128 C CA . ASN A 1 141 ? -37.366 -34.081 35.900 1.00 37.16 141 ASN A CA 1
ATOM 1129 C C . ASN A 1 141 ? -37.755 -32.892 36.826 1.00 37.16 141 ASN A C 1
ATOM 1131 O O . ASN A 1 141 ? -36.901 -32.272 37.454 1.00 37.16 141 ASN A O 1
ATOM 1135 N N . PRO A 1 142 ? -39.078 -32.639 36.994 1.00 54.88 142 PRO A N 1
ATOM 1136 C CA . PRO A 1 142 ? -39.638 -31.645 37.909 1.00 54.88 142 PRO A CA 1
ATOM 1137 C C . PRO A 1 142 ? -40.042 -32.273 39.256 1.00 54.88 142 PRO A C 1
ATOM 1139 O O . PRO A 1 142 ? -40.825 -33.223 39.291 1.00 54.88 142 PRO A O 1
ATOM 1142 N N . PHE A 1 143 ? -39.557 -31.724 40.372 1.00 34.78 143 PHE A N 1
ATOM 1143 C CA . PHE A 1 143 ? -40.114 -32.007 41.697 1.00 34.78 143 PHE A CA 1
ATOM 1144 C C . PHE A 1 143 ? -40.108 -30.749 42.568 1.00 34.78 143 PHE A C 1
ATOM 1146 O O . PHE A 1 143 ? -39.101 -30.055 42.697 1.00 34.78 143 PHE A O 1
ATOM 1153 N N . GLU A 1 144 ? -41.288 -30.464 43.106 1.00 43.47 144 GLU A N 1
ATOM 1154 C CA . GLU A 1 144 ? -41.640 -29.364 43.993 1.00 43.47 144 GLU A CA 1
ATOM 1155 C C . GLU A 1 144 ? -40.805 -29.353 45.279 1.00 43.47 144 GLU A C 1
ATOM 1157 O O . GLU A 1 144 ? -40.611 -30.386 45.913 1.00 43.47 144 GLU A O 1
ATOM 1162 N N . SER A 1 145 ? -40.432 -28.165 45.754 1.00 35.94 145 SER A N 1
ATOM 1163 C CA . SER A 1 145 ? -40.515 -27.860 47.185 1.00 35.94 145 SER A CA 1
ATOM 1164 C C . SER A 1 145 ? -40.507 -26.352 47.391 1.00 35.94 145 SER A C 1
ATOM 1166 O O . SER A 1 145 ? -39.647 -25.639 46.877 1.00 35.94 145 SER A O 1
ATOM 1168 N N . GLY A 1 146 ? -41.508 -25.882 48.131 1.00 41.53 146 GLY A N 1
ATOM 1169 C CA . GLY A 1 146 ? -41.776 -24.479 48.389 1.00 41.53 146 GLY A CA 1
ATOM 1170 C C . GLY A 1 146 ? -40.677 -23.752 49.157 1.00 41.53 146 GLY A C 1
ATOM 1171 O O . GLY A 1 146 ? -39.900 -24.328 49.915 1.00 41.53 146 GLY A O 1
ATOM 1172 N N . GLY A 1 147 ? -40.681 -22.439 48.969 1.00 35.66 147 GLY A N 1
ATOM 1173 C CA . GLY A 1 147 ? -39.834 -21.498 49.678 1.00 35.66 147 GLY A CA 1
ATOM 1174 C C . GLY A 1 147 ? -40.084 -20.102 49.137 1.00 35.66 147 GLY A C 1
ATOM 1175 O O . GLY A 1 147 ? -39.443 -19.677 48.183 1.00 35.66 147 GLY A O 1
ATOM 1176 N N . GLN A 1 148 ? -41.051 -19.403 49.731 1.00 47.09 148 GLN A N 1
ATOM 1177 C CA . GLN A 1 148 ? -41.179 -17.958 49.596 1.00 47.09 148 GLN A CA 1
ATOM 1178 C C . GLN A 1 148 ? -39.850 -17.317 50.012 1.00 47.09 148 GLN A C 1
ATOM 1180 O O . GLN A 1 148 ? -39.513 -17.284 51.192 1.00 47.09 148 GLN A O 1
ATOM 1185 N N . ALA A 1 149 ? -39.106 -16.796 49.045 1.00 40.44 149 ALA A N 1
ATOM 1186 C CA . ALA A 1 149 ? -38.047 -15.835 49.286 1.00 40.44 149 ALA A CA 1
ATOM 1187 C C . ALA A 1 149 ? -38.312 -14.647 48.367 1.00 40.44 149 ALA A C 1
ATOM 1189 O O . ALA A 1 149 ? -37.854 -14.572 47.230 1.00 40.44 149 ALA A O 1
ATOM 1190 N N . GLN A 1 150 ? -39.123 -13.730 48.886 1.00 44.50 150 GLN A N 1
ATOM 1191 C CA . GLN A 1 150 ? -39.209 -12.353 48.435 1.00 44.50 150 GLN A CA 1
ATOM 1192 C C . GLN A 1 150 ? -37.830 -11.713 48.639 1.00 44.50 150 GLN A C 1
ATOM 1194 O O . GLN A 1 150 ? -37.566 -11.079 49.655 1.00 44.50 150 GLN A O 1
ATOM 1199 N N . VAL A 1 151 ? -36.926 -11.914 47.683 1.00 42.81 151 VAL A N 1
ATOM 1200 C CA . VAL A 1 151 ? -35.724 -11.097 47.545 1.00 42.81 151 VAL A CA 1
ATOM 1201 C C . VAL A 1 151 ? -36.044 -10.091 46.459 1.00 42.81 151 VAL A C 1
ATOM 1203 O O . VAL A 1 151 ? -35.787 -10.294 45.277 1.00 42.81 151 VAL A O 1
ATOM 1206 N N . GLN A 1 152 ? -36.654 -8.989 46.887 1.00 41.09 152 GLN A N 1
ATOM 1207 C CA . GLN A 1 152 ? -36.653 -7.736 46.149 1.00 41.09 152 GLN A CA 1
ATOM 1208 C C . GLN A 1 152 ? -35.214 -7.199 46.181 1.00 41.09 152 GLN A C 1
ATOM 1210 O O . GLN A 1 152 ? -34.903 -6.227 46.861 1.00 41.09 152 GLN A O 1
ATOM 1215 N N . SER A 1 153 ? -34.306 -7.900 45.500 1.00 44.16 153 SER A N 1
ATOM 1216 C CA . SER A 1 153 ? -33.045 -7.323 45.072 1.00 44.16 153 SER A CA 1
ATOM 1217 C C . SER A 1 153 ? -33.451 -6.320 44.009 1.00 44.16 153 SER A C 1
ATOM 1219 O O . SER A 1 153 ? -33.882 -6.691 42.920 1.00 44.16 153 SER A O 1
ATOM 1221 N N . GLN A 1 154 ? -33.399 -5.039 44.373 1.00 41.25 154 GLN A N 1
ATOM 1222 C CA . GLN A 1 154 ? -33.139 -3.994 43.400 1.00 41.25 154 GLN A CA 1
ATOM 1223 C C . GLN A 1 154 ? -31.922 -4.465 42.616 1.00 41.25 154 GLN A C 1
ATOM 1225 O O . GLN A 1 154 ? -30.797 -4.446 43.110 1.00 41.25 154 GLN A O 1
ATOM 1230 N N . SER A 1 155 ? -32.186 -5.012 41.437 1.00 44.81 155 SER A N 1
ATOM 1231 C CA . SER A 1 155 ? -31.187 -5.194 40.416 1.00 44.81 155 SER A CA 1
ATOM 1232 C C . SER A 1 155 ? -30.784 -3.774 40.046 1.00 44.81 155 SER A C 1
ATOM 1234 O O . SER A 1 155 ? -31.435 -3.132 39.226 1.00 44.81 155 SER A O 1
ATOM 1236 N N . GLU A 1 156 ? -29.739 -3.252 40.684 1.00 44.62 156 GLU A N 1
ATOM 1237 C CA . GLU A 1 156 ? -28.825 -2.367 39.973 1.00 44.62 156 GLU A CA 1
ATOM 1238 C C . GLU A 1 156 ? -28.234 -3.230 38.856 1.00 44.62 156 GLU A C 1
ATOM 1240 O O . GLU A 1 156 ? -27.154 -3.806 38.954 1.00 44.62 156 GLU A O 1
ATOM 1245 N N . GLU A 1 157 ? -29.046 -3.428 37.819 1.00 48.09 157 GLU A N 1
ATOM 1246 C CA . GLU A 1 157 ? -28.598 -3.799 36.501 1.00 48.09 157 GLU A CA 1
ATOM 1247 C C . GLU A 1 157 ? -27.604 -2.695 36.156 1.00 48.09 157 GLU A C 1
ATOM 1249 O O . GLU A 1 157 ? -27.997 -1.581 35.811 1.00 48.09 157 GLU A O 1
ATOM 1254 N N . VAL A 1 158 ? -26.309 -2.955 36.361 1.00 52.94 158 VAL A N 1
ATOM 1255 C CA . VAL A 1 158 ? -25.252 -2.121 35.790 1.00 52.94 158 VAL A CA 1
ATOM 1256 C C . VAL A 1 158 ? -25.315 -2.388 34.291 1.00 52.94 158 VAL A C 1
ATOM 1258 O O .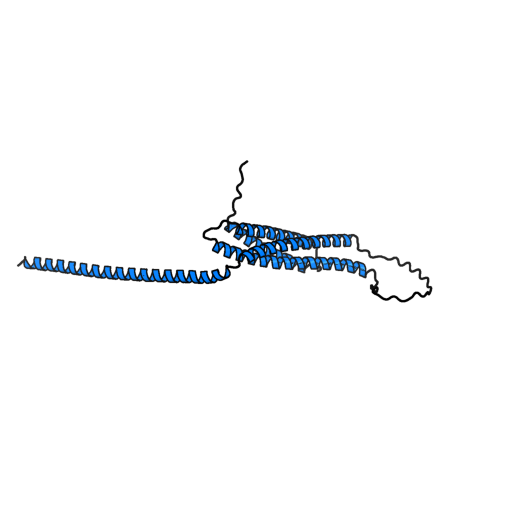 VAL A 1 158 ? -24.547 -3.159 33.719 1.00 52.94 158 VAL A O 1
ATOM 1261 N N . ALA A 1 159 ? -26.356 -1.825 33.685 1.00 62.00 159 ALA A N 1
ATOM 1262 C CA . ALA A 1 159 ? -26.559 -1.769 32.266 1.00 62.00 159 ALA A CA 1
ATOM 1263 C C . ALA A 1 159 ? -25.338 -1.067 31.679 1.00 62.00 159 ALA A C 1
ATOM 1265 O O . ALA A 1 159 ? -24.788 -0.146 32.288 1.00 62.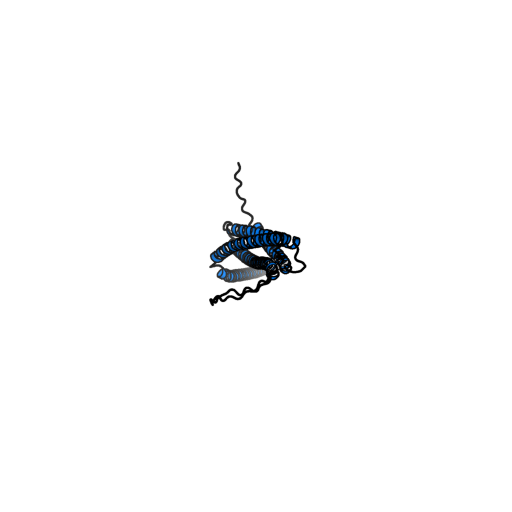00 159 ALA A O 1
ATOM 1266 N N . ILE A 1 160 ? -24.920 -1.517 30.496 1.00 65.94 160 ILE A N 1
ATOM 1267 C CA . ILE A 1 160 ? -23.970 -0.776 29.666 1.00 65.94 160 ILE A CA 1
ATOM 1268 C C . ILE A 1 160 ? -24.417 0.689 29.692 1.00 65.94 160 ILE A C 1
ATOM 1270 O O . ILE A 1 160 ? -25.571 0.974 29.351 1.00 65.94 160 ILE A O 1
ATOM 1274 N N . THR A 1 161 ? -23.553 1.592 30.158 1.00 79.44 161 THR A N 1
ATOM 1275 C CA . THR A 1 161 ? -23.941 2.999 30.256 1.00 79.44 161 THR A CA 1
ATOM 1276 C C . THR A 1 161 ? -24.210 3.546 28.853 1.00 79.44 161 THR A C 1
ATOM 1278 O O . THR A 1 161 ? -23.727 3.011 27.851 1.00 79.44 161 THR A O 1
ATOM 1281 N N . GLU A 1 162 ? -24.995 4.618 28.741 1.00 82.44 162 GLU A N 1
ATOM 1282 C CA . GLU A 1 162 ? -25.215 5.259 27.439 1.00 82.44 162 GLU A CA 1
ATOM 1283 C C . GLU A 1 162 ? -23.883 5.702 26.798 1.00 82.44 162 GLU A C 1
ATOM 1285 O O . GLU A 1 162 ? -23.710 5.588 25.585 1.00 82.44 162 GLU A O 1
ATOM 1290 N N . GLU A 1 163 ? -22.912 6.112 27.619 1.00 82.06 163 GLU A N 1
ATOM 1291 C CA . GLU A 1 163 ? -21.547 6.450 27.204 1.00 82.06 163 GLU A CA 1
ATOM 1292 C C . GLU A 1 163 ? -20.785 5.230 26.652 1.00 82.06 163 GLU A C 1
ATOM 1294 O O . GLU A 1 163 ? -20.205 5.301 25.565 1.00 82.06 163 GLU A O 1
ATOM 1299 N N . ASP A 1 164 ? -20.857 4.078 27.327 1.00 82.31 164 ASP A N 1
ATOM 1300 C CA . ASP A 1 164 ? -20.242 2.830 26.854 1.00 82.31 164 ASP A CA 1
ATOM 1301 C C . ASP A 1 164 ? -20.848 2.358 25.522 1.00 82.31 164 ASP A C 1
ATOM 1303 O O . ASP A 1 164 ? -20.130 1.883 24.637 1.00 82.31 164 ASP A O 1
ATOM 1307 N N . LEU A 1 165 ? -22.169 2.503 25.346 1.00 85.12 165 LEU A N 1
ATOM 1308 C CA . LEU A 1 165 ? -22.844 2.170 24.087 1.00 85.12 165 LEU A CA 1
ATOM 1309 C C . LEU A 1 165 ? -22.363 3.058 22.935 1.00 85.12 165 LEU A C 1
ATOM 1311 O O . LEU A 1 165 ? -22.091 2.543 21.846 1.00 85.12 165 LEU A O 1
ATOM 1315 N N . GLN A 1 166 ? -22.221 4.365 23.172 1.00 87.19 166 GLN A N 1
ATOM 1316 C CA . GLN A 1 166 ? -21.687 5.299 22.176 1.00 87.19 166 GLN A CA 1
ATOM 1317 C C . GLN A 1 166 ? -20.243 4.941 21.798 1.00 87.19 166 GLN A C 1
ATOM 1319 O O . GLN A 1 166 ? -19.908 4.878 20.611 1.00 87.19 166 GLN A O 1
ATOM 1324 N N . LEU A 1 167 ? -19.407 4.616 22.787 1.00 85.75 167 LEU A N 1
ATOM 1325 C CA . LEU A 1 167 ? -18.017 4.224 22.565 1.00 85.75 167 LEU A CA 1
ATOM 1326 C C . LEU A 1 167 ? -17.899 2.908 21.780 1.00 85.75 167 LEU A C 1
ATOM 1328 O O . LEU A 1 167 ? -17.080 2.789 20.865 1.00 85.75 167 LEU A O 1
ATOM 1332 N N . ILE A 1 168 ? -18.741 1.919 22.096 1.00 88.06 168 ILE A N 1
ATOM 1333 C CA . ILE A 1 168 ? -18.827 0.665 21.337 1.00 88.06 168 ILE A CA 1
ATOM 1334 C C . ILE A 1 168 ? -19.235 0.947 19.888 1.00 88.06 168 ILE A C 1
ATOM 1336 O O . ILE A 1 168 ? -18.625 0.399 18.968 1.00 88.06 168 ILE A O 1
ATOM 1340 N N . GLN A 1 169 ? -20.231 1.805 19.663 1.00 90.50 169 GLN A N 1
ATOM 1341 C CA . GLN A 1 169 ? -20.698 2.139 18.317 1.00 90.50 169 GLN A CA 1
ATOM 1342 C C . GLN A 1 169 ? -19.608 2.827 17.479 1.00 90.50 169 GLN A C 1
ATOM 1344 O O . GLN A 1 169 ? -19.427 2.498 16.300 1.00 90.50 169 GLN A O 1
ATOM 1349 N N . GLU A 1 170 ? -18.845 3.745 18.079 1.00 89.56 170 GLU A N 1
ATOM 1350 C CA . GLU A 1 170 ? -17.693 4.381 17.430 1.00 89.56 170 GLU A CA 1
ATOM 1351 C C . GLU A 1 170 ? -16.651 3.329 17.012 1.00 89.56 170 GLU A C 1
ATOM 1353 O O . GLU A 1 170 ? -16.155 3.336 15.880 1.00 89.56 170 GLU A O 1
ATOM 1358 N N . ARG A 1 171 ? -16.372 2.364 17.898 1.00 90.12 171 ARG A N 1
ATOM 1359 C CA . ARG A 1 171 ? -15.395 1.287 17.666 1.00 90.12 171 ARG A CA 1
ATOM 1360 C C . ARG A 1 171 ? -15.856 0.332 16.578 1.00 90.12 171 ARG A C 1
ATOM 1362 O O . ARG A 1 171 ? -15.076 -0.013 15.695 1.00 90.12 171 ARG A O 1
ATOM 1369 N N . GLU A 1 172 ? -17.128 -0.047 16.565 1.00 92.38 172 GLU A N 1
ATOM 1370 C CA . GLU A 1 172 ? -17.683 -0.882 15.496 1.00 92.38 172 GLU A CA 1
ATOM 1371 C C . GLU A 1 172 ? -17.665 -0.186 14.135 1.00 92.38 172 GLU A C 1
ATOM 1373 O O . GLU A 1 172 ? -17.399 -0.830 13.119 1.00 92.38 172 GLU A O 1
ATOM 1378 N N . THR A 1 173 ? -17.886 1.128 14.106 1.00 93.31 173 THR A N 1
ATOM 1379 C CA . THR A 1 173 ? -17.754 1.922 12.876 1.00 93.31 173 THR A CA 1
ATOM 1380 C C . THR A 1 173 ? -16.306 1.918 12.381 1.00 93.31 173 THR A C 1
ATOM 1382 O O . THR A 1 173 ? -16.055 1.661 11.203 1.00 93.31 173 THR A O 1
ATOM 1385 N N . SER A 1 174 ? -15.345 2.109 13.291 1.00 91.44 174 SER A N 1
ATOM 1386 C CA . SER A 1 174 ? -13.908 2.029 13.001 1.00 91.44 174 SER A CA 1
ATOM 1387 C C . SER A 1 174 ? -13.499 0.648 12.460 1.00 91.44 174 SER A C 1
ATOM 1389 O O . SER A 1 174 ? -12.788 0.554 11.459 1.00 91.44 174 SER A O 1
ATOM 1391 N N . ILE A 1 175 ? -14.012 -0.440 13.054 1.00 95.00 175 ILE A N 1
ATOM 1392 C CA . ILE A 1 175 ? -13.779 -1.819 12.587 1.00 95.00 175 ILE A CA 1
ATOM 1393 C C . ILE A 1 175 ? -14.284 -2.010 11.156 1.00 95.00 175 ILE A C 1
ATOM 1395 O O . ILE A 1 175 ? -13.552 -2.542 10.322 1.00 95.00 175 ILE A O 1
ATOM 1399 N N . ARG A 1 176 ? -15.509 -1.566 10.852 1.00 96.19 176 ARG A N 1
ATOM 1400 C CA . ARG A 1 176 ? -16.077 -1.688 9.498 1.00 96.19 176 ARG A CA 1
ATOM 1401 C C . ARG A 1 176 ? -15.255 -0.914 8.470 1.00 96.19 176 ARG A C 1
ATOM 1403 O O . ARG A 1 176 ? -15.030 -1.419 7.372 1.00 96.19 176 ARG A O 1
ATOM 1410 N N . GLN A 1 177 ? -14.775 0.278 8.832 1.00 94.88 177 GLN A N 1
ATOM 1411 C CA . GLN A 1 177 ? -13.887 1.052 7.966 1.00 94.88 177 GLN A CA 1
ATOM 1412 C C . GLN A 1 177 ? -12.576 0.303 7.704 1.00 94.88 177 GLN A C 1
ATOM 1414 O O . GLN A 1 177 ? -12.167 0.181 6.555 1.00 94.88 177 GLN A O 1
ATOM 1419 N N . LEU A 1 178 ? -11.955 -0.263 8.743 1.00 94.56 178 LEU A N 1
ATOM 1420 C CA . LEU A 1 178 ? -10.741 -1.071 8.607 1.00 94.56 178 LEU A CA 1
ATOM 1421 C C . LEU A 1 178 ? -10.941 -2.295 7.707 1.00 94.56 178 LEU A C 1
ATOM 1423 O O . LEU A 1 178 ? -10.068 -2.617 6.906 1.00 94.56 178 LEU A O 1
ATOM 1427 N N . GLU A 1 179 ? -12.078 -2.980 7.816 1.00 95.06 179 GLU A N 1
ATOM 1428 C CA . GLU A 1 179 ? -12.405 -4.133 6.967 1.00 95.06 179 GLU A CA 1
ATOM 1429 C C . GLU A 1 179 ? -12.597 -3.728 5.496 1.00 95.06 179 GLU A C 1
ATOM 1431 O O . GLU A 1 179 ? -12.110 -4.422 4.595 1.00 95.06 179 GLU A O 1
ATOM 1436 N N . SER A 1 180 ? -13.231 -2.577 5.250 1.00 96.06 180 SER A N 1
ATOM 1437 C CA . SER A 1 180 ? -13.335 -1.989 3.910 1.00 96.06 180 SER A CA 1
ATOM 1438 C C . SER A 1 180 ? -11.959 -1.624 3.353 1.00 96.06 180 SER A C 1
ATOM 1440 O O . SER A 1 180 ? -11.622 -2.017 2.239 1.00 96.06 180 SER A O 1
ATOM 1442 N N . ASP A 1 181 ? -11.131 -0.935 4.137 1.00 94.69 181 ASP A N 1
ATOM 1443 C CA . ASP A 1 181 ? -9.790 -0.520 3.723 1.00 94.69 181 ASP A CA 1
ATOM 1444 C C . ASP A 1 181 ? -8.894 -1.729 3.408 1.00 94.69 181 ASP A C 1
ATOM 1446 O O . ASP A 1 181 ? -8.175 -1.741 2.412 1.00 94.69 181 ASP A O 1
ATOM 1450 N N . ILE A 1 182 ? -8.959 -2.793 4.216 1.00 95.62 182 ILE A N 1
ATOM 1451 C CA . ILE A 1 182 ? -8.222 -4.039 3.953 1.00 95.62 182 ILE A CA 1
ATOM 1452 C C . ILE A 1 182 ? -8.671 -4.669 2.629 1.00 95.62 182 ILE A C 1
ATOM 1454 O O . ILE A 1 182 ? -7.845 -5.244 1.916 1.00 95.62 182 ILE A O 1
ATOM 1458 N N . THR A 1 183 ? -9.961 -4.570 2.300 1.00 96.62 183 THR A N 1
ATOM 1459 C CA . THR A 1 183 ? -10.504 -5.048 1.022 1.00 96.62 183 THR A CA 1
ATOM 1460 C C . THR A 1 183 ? -9.953 -4.230 -0.143 1.00 96.62 183 THR A C 1
ATOM 1462 O O . THR A 1 183 ? -9.467 -4.820 -1.104 1.00 96.62 183 THR A O 1
ATOM 1465 N N . ASP A 1 184 ? -9.904 -2.902 -0.021 1.00 95.38 184 ASP A N 1
ATOM 1466 C CA . ASP A 1 184 ? -9.295 -2.027 -1.031 1.00 95.38 184 ASP A CA 1
ATOM 1467 C C . ASP A 1 184 ? -7.814 -2.370 -1.273 1.00 95.38 184 ASP A C 1
ATOM 1469 O O . ASP A 1 184 ? -7.370 -2.463 -2.418 1.00 95.38 184 ASP A O 1
ATOM 1473 N N . ILE A 1 185 ? -7.047 -2.619 -0.205 1.00 96.88 185 ILE A N 1
ATOM 1474 C CA . ILE A 1 185 ? -5.647 -3.055 -0.322 1.00 96.88 185 ILE A CA 1
ATOM 1475 C C . ILE A 1 185 ? -5.535 -4.433 -0.997 1.00 96.88 185 ILE A C 1
ATOM 1477 O O . ILE A 1 185 ? -4.603 -4.660 -1.768 1.00 96.88 185 ILE A O 1
ATOM 1481 N N . ASN A 1 186 ? -6.475 -5.353 -0.755 1.00 95.94 186 ASN A N 1
ATOM 1482 C CA . ASN A 1 186 ? -6.489 -6.653 -1.436 1.00 95.94 186 ASN A CA 1
ATOM 1483 C C . ASN A 1 186 ? -6.731 -6.522 -2.944 1.00 95.94 186 ASN A C 1
ATOM 1485 O O . ASN A 1 186 ? -6.131 -7.277 -3.707 1.00 95.94 186 ASN A O 1
ATOM 1489 N N . GLU A 1 187 ? -7.567 -5.579 -3.386 1.00 96.88 187 GLU A N 1
ATOM 1490 C CA . GLU A 1 187 ? -7.731 -5.313 -4.821 1.00 96.88 187 GLU A CA 1
ATOM 1491 C C . GLU A 1 187 ? -6.421 -4.808 -5.441 1.00 96.88 187 GLU A C 1
ATOM 1493 O O . GLU A 1 187 ? -5.997 -5.329 -6.471 1.00 96.88 187 GLU A O 1
ATOM 1498 N N . ILE A 1 188 ? -5.695 -3.919 -4.752 1.00 97.12 188 ILE A N 1
ATOM 1499 C CA . ILE A 1 188 ? -4.362 -3.480 -5.200 1.00 97.12 188 ILE A CA 1
ATOM 1500 C C . ILE A 1 188 ? -3.388 -4.668 -5.273 1.00 97.12 188 ILE A C 1
ATOM 1502 O O . ILE A 1 188 ? -2.619 -4.781 -6.224 1.00 97.12 188 ILE A O 1
ATOM 1506 N N . PHE A 1 189 ? -3.421 -5.605 -4.320 1.00 96.19 189 PHE A N 1
ATOM 1507 C CA . PHE A 1 189 ? -2.587 -6.811 -4.401 1.00 96.19 189 PHE A CA 1
ATOM 1508 C C . PHE A 1 189 ? -2.908 -7.690 -5.611 1.00 96.19 189 PHE A C 1
ATOM 1510 O O . PHE A 1 189 ? -1.985 -8.263 -6.194 1.00 96.19 189 PHE A O 1
ATOM 1517 N N . LYS A 1 190 ? -4.180 -7.797 -6.013 1.00 94.62 190 LYS A N 1
ATOM 1518 C CA . LYS A 1 190 ? -4.552 -8.513 -7.242 1.00 94.62 190 LYS A CA 1
ATOM 1519 C C . LYS A 1 190 ? -3.978 -7.814 -8.468 1.00 94.62 190 LYS A C 1
ATOM 1521 O O . LYS A 1 190 ? -3.386 -8.483 -9.311 1.00 94.62 190 LYS A O 1
ATOM 1526 N N . ASP A 1 191 ? -4.080 -6.488 -8.523 1.00 93.19 191 ASP A N 1
ATOM 1527 C CA . ASP A 1 191 ? -3.511 -5.686 -9.607 1.00 93.19 191 ASP A CA 1
ATOM 1528 C C . ASP A 1 191 ? -1.986 -5.855 -9.700 1.00 93.19 191 ASP A C 1
ATOM 1530 O O . ASP A 1 191 ? -1.443 -6.088 -10.783 1.00 93.19 191 ASP A O 1
ATOM 1534 N N . LEU A 1 192 ? -1.285 -5.816 -8.561 1.00 92.00 192 LEU A N 1
ATOM 1535 C CA . LEU A 1 192 ? 0.154 -6.089 -8.492 1.00 92.00 192 LEU A CA 1
ATOM 1536 C C . LEU A 1 192 ? 0.476 -7.516 -8.940 1.00 92.00 192 LEU A C 1
ATOM 1538 O O . LEU A 1 192 ? 1.391 -7.709 -9.738 1.00 92.00 192 LEU A O 1
ATOM 1542 N N . GLY A 1 193 ? -0.296 -8.505 -8.485 1.00 87.88 193 GLY A N 1
ATOM 1543 C CA . GLY A 1 193 ? -0.136 -9.905 -8.876 1.00 87.88 193 GLY A CA 1
ATOM 1544 C C . GLY A 1 193 ? -0.278 -10.119 -10.383 1.00 87.88 193 GLY A C 1
ATOM 1545 O O . GLY A 1 193 ? 0.552 -10.804 -10.980 1.00 87.88 193 GLY A O 1
ATOM 1546 N N . MET A 1 194 ? -1.264 -9.476 -11.016 1.00 87.00 194 MET A N 1
ATOM 1547 C CA . MET A 1 194 ? -1.420 -9.492 -12.475 1.00 87.00 194 MET A CA 1
ATOM 1548 C C . MET A 1 194 ? -0.206 -8.867 -13.170 1.00 87.00 194 MET A C 1
ATOM 1550 O O . MET A 1 194 ? 0.359 -9.473 -14.079 1.00 87.00 194 MET A O 1
ATOM 1554 N N . MET A 1 195 ? 0.260 -7.710 -12.687 1.00 84.81 195 MET A N 1
ATOM 1555 C CA . MET A 1 195 ? 1.427 -7.030 -13.256 1.00 84.81 195 MET A CA 1
ATOM 1556 C C . MET A 1 195 ? 2.739 -7.812 -13.108 1.00 84.81 195 MET A C 1
ATOM 1558 O O . MET A 1 195 ? 3.639 -7.592 -13.919 1.00 84.81 195 MET A O 1
ATOM 1562 N N . VAL A 1 196 ? 2.869 -8.680 -12.097 1.00 76.56 196 VAL A N 1
ATOM 1563 C CA . VAL A 1 196 ? 4.021 -9.584 -11.922 1.00 76.56 196 VAL A CA 1
ATOM 1564 C C . VAL A 1 196 ? 3.883 -10.843 -12.784 1.00 76.56 196 VAL A C 1
ATOM 1566 O O . VAL A 1 196 ? 4.863 -11.275 -13.387 1.00 76.56 196 VAL A O 1
ATOM 1569 N N . HIS A 1 197 ? 2.685 -11.429 -12.892 1.00 68.75 197 HIS A N 1
ATOM 1570 C CA . HIS A 1 197 ? 2.474 -12.660 -13.665 1.00 68.75 197 HIS A CA 1
ATOM 1571 C C . HIS A 1 197 ? 2.663 -12.461 -15.178 1.00 68.75 197 HIS A C 1
ATOM 1573 O O . HIS A 1 197 ? 3.166 -13.351 -15.859 1.00 68.75 197 HIS A O 1
ATOM 1579 N N . GLU A 1 198 ? 2.378 -11.263 -15.697 1.00 60.38 198 GLU A N 1
ATOM 1580 C CA . GLU A 1 198 ? 2.684 -10.865 -17.083 1.00 60.38 198 GLU A CA 1
ATOM 1581 C C . GLU A 1 198 ? 4.199 -10.825 -17.411 1.00 60.38 198 GLU A C 1
ATOM 1583 O O . GLU A 1 198 ? 4.585 -10.526 -18.542 1.00 60.38 198 GLU A O 1
ATOM 1588 N N . GLN A 1 199 ? 5.092 -11.115 -16.453 1.00 54.94 199 GLN A N 1
ATOM 1589 C CA . GLN A 1 199 ? 6.548 -10.974 -16.597 1.00 54.94 199 GLN A CA 1
ATOM 1590 C C . GLN A 1 199 ? 7.342 -12.287 -16.617 1.00 54.94 199 GLN A C 1
ATOM 1592 O O . GLN A 1 199 ? 8.558 -12.248 -16.415 1.00 54.94 199 GLN A O 1
ATOM 1597 N N . GLY A 1 200 ? 6.692 -13.419 -16.899 1.00 49.50 200 GLY A N 1
ATOM 1598 C CA . GLY A 1 200 ? 7.263 -14.774 -16.825 1.00 49.50 200 GLY A CA 1
ATOM 1599 C C . GLY A 1 200 ? 8.568 -15.069 -17.591 1.00 49.50 200 GLY A C 1
ATOM 1600 O O . GLY A 1 200 ? 9.149 -16.115 -17.342 1.00 49.50 200 GLY A O 1
ATOM 1601 N N . ASP A 1 201 ? 9.082 -14.158 -18.427 1.00 51.53 201 ASP A N 1
ATOM 1602 C CA . ASP A 1 201 ? 10.251 -14.401 -19.294 1.00 51.53 201 ASP A CA 1
ATOM 1603 C C . ASP A 1 201 ? 11.509 -13.550 -18.973 1.00 51.53 201 ASP A C 1
ATOM 1605 O O . ASP A 1 201 ? 12.461 -13.558 -19.751 1.00 51.53 201 ASP A O 1
ATOM 1609 N N . MET A 1 202 ? 11.554 -12.737 -17.896 1.00 50.78 202 MET A N 1
ATOM 1610 C CA . MET A 1 202 ? 12.631 -11.721 -17.741 1.00 50.78 202 MET A CA 1
ATOM 1611 C C . MET A 1 202 ? 13.817 -12.047 -16.818 1.00 50.78 202 MET A C 1
ATOM 1613 O O . MET A 1 202 ? 14.817 -11.322 -16.894 1.00 50.78 202 MET A O 1
ATOM 1617 N N . ILE A 1 203 ? 13.754 -13.088 -15.979 1.00 50.19 203 ILE A N 1
ATOM 1618 C CA . ILE A 1 203 ? 14.891 -13.456 -15.105 1.00 50.19 203 ILE A CA 1
ATOM 1619 C C . ILE A 1 203 ? 16.101 -13.904 -15.946 1.00 50.19 203 ILE A C 1
ATOM 1621 O O . ILE A 1 203 ? 17.215 -13.462 -15.664 1.00 50.19 203 ILE A O 1
ATOM 1625 N N . ASP A 1 204 ? 15.871 -14.593 -17.068 1.00 51.53 204 ASP A N 1
ATOM 1626 C CA . ASP A 1 204 ? 16.916 -15.006 -18.027 1.00 51.53 204 ASP A CA 1
ATOM 1627 C C . ASP A 1 204 ? 17.650 -13.821 -18.678 1.00 51.53 204 ASP A C 1
ATOM 1629 O O . ASP A 1 204 ? 18.770 -13.934 -19.175 1.00 51.53 204 ASP A O 1
ATOM 1633 N N . SER A 1 205 ? 17.047 -12.630 -18.656 1.00 53.56 205 SER A N 1
ATOM 1634 C CA . SER A 1 205 ? 17.639 -11.459 -19.290 1.00 53.56 205 SER A CA 1
ATOM 1635 C C . SER A 1 205 ? 18.706 -10.785 -18.419 1.00 53.56 205 SER A C 1
ATOM 1637 O O . SER A 1 205 ? 19.600 -10.152 -18.970 1.00 53.56 205 SER A O 1
ATOM 1639 N N . ILE A 1 206 ? 18.662 -10.882 -17.081 1.00 51.78 206 ILE A N 1
ATOM 1640 C CA . ILE A 1 206 ? 19.693 -10.259 -16.221 1.00 51.78 206 ILE A CA 1
ATOM 1641 C C . ILE A 1 206 ? 21.046 -10.932 -16.466 1.00 51.78 206 ILE A C 1
ATOM 1643 O O . ILE A 1 206 ? 22.043 -10.232 -16.649 1.00 51.78 206 ILE A O 1
ATOM 1647 N N . GLU A 1 207 ? 21.053 -12.261 -16.563 1.00 51.78 207 GLU A N 1
ATOM 1648 C CA . GLU A 1 207 ? 22.232 -13.058 -16.904 1.00 51.78 207 GLU A CA 1
ATOM 1649 C C . GLU A 1 207 ? 22.720 -12.726 -18.323 1.00 51.78 207 GLU A C 1
ATOM 1651 O O . GLU A 1 207 ? 23.873 -12.330 -18.496 1.00 51.78 207 GLU A O 1
ATOM 1656 N N . ALA A 1 208 ? 21.806 -12.669 -19.301 1.00 55.84 208 ALA A N 1
ATOM 1657 C CA . ALA A 1 208 ? 22.129 -12.243 -20.666 1.00 55.84 208 ALA A CA 1
ATOM 1658 C C . ALA A 1 208 ? 22.654 -10.793 -20.758 1.00 55.84 208 ALA A C 1
ATOM 1660 O O . ALA A 1 208 ? 23.371 -10.447 -21.696 1.00 55.84 208 ALA A O 1
ATOM 1661 N N . ASN A 1 209 ? 22.311 -9.909 -19.812 1.00 57.84 209 ASN A N 1
ATOM 1662 C CA . ASN A 1 209 ? 22.794 -8.525 -19.794 1.00 57.84 209 ASN A CA 1
ATOM 1663 C C . ASN A 1 209 ? 24.163 -8.361 -19.164 1.00 57.84 209 ASN A C 1
ATOM 1665 O O . ASN A 1 209 ? 24.931 -7.520 -19.626 1.00 57.84 209 ASN A O 1
ATOM 1669 N N . VAL A 1 210 ? 24.451 -9.128 -18.115 1.00 65.31 210 VAL A N 1
ATOM 1670 C CA . VAL A 1 210 ? 25.812 -9.222 -17.587 1.00 65.31 210 VAL A CA 1
ATOM 1671 C C . VAL A 1 210 ? 26.716 -9.801 -18.673 1.00 65.31 210 VAL A C 1
ATOM 1673 O O . VAL A 1 210 ? 27.765 -9.227 -18.942 1.00 65.31 210 VAL A O 1
ATOM 1676 N N . GLU A 1 211 ? 26.253 -10.829 -19.387 1.00 60.00 211 GLU A N 1
ATOM 1677 C CA . GLU A 1 211 ? 26.974 -11.427 -20.513 1.00 60.00 211 GLU A CA 1
ATOM 1678 C C . GLU A 1 211 ? 27.154 -10.444 -21.685 1.00 60.00 211 GLU A C 1
ATOM 1680 O O . GLU A 1 211 ? 28.262 -10.262 -22.180 1.00 60.00 211 GLU A O 1
ATOM 1685 N N . THR A 1 212 ? 26.108 -9.714 -22.091 1.00 67.06 212 THR A N 1
ATOM 1686 C CA . THR A 1 212 ? 26.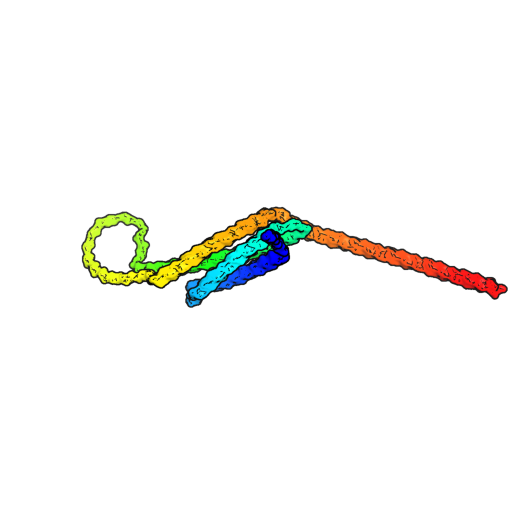215 -8.717 -23.178 1.00 67.06 212 THR A CA 1
ATOM 1687 C C . THR A 1 212 ? 27.102 -7.527 -22.791 1.00 67.06 212 THR A C 1
ATOM 1689 O O . THR A 1 212 ? 27.849 -7.014 -23.625 1.00 67.06 212 THR A O 1
ATOM 1692 N N . ALA A 1 213 ? 27.040 -7.066 -21.537 1.00 72.56 213 ALA A N 1
ATOM 1693 C CA . ALA A 1 213 ? 27.912 -6.001 -21.045 1.00 72.56 213 ALA A CA 1
ATOM 1694 C C . ALA A 1 213 ? 29.378 -6.455 -21.005 1.00 72.56 213 ALA A C 1
ATOM 1696 O O . ALA A 1 213 ? 30.250 -5.696 -21.430 1.00 72.56 213 ALA A O 1
ATOM 1697 N N . ASP A 1 214 ? 29.639 -7.691 -20.574 1.00 73.31 214 ASP A N 1
ATOM 1698 C CA . ASP A 1 214 ? 30.977 -8.285 -20.602 1.00 73.31 214 ASP A CA 1
ATOM 1699 C C . ASP A 1 214 ? 31.501 -8.405 -22.042 1.00 73.31 214 ASP A C 1
ATOM 1701 O O . ASP A 1 214 ? 32.603 -7.945 -22.343 1.00 73.31 214 ASP A O 1
ATOM 1705 N N . LEU A 1 215 ? 30.667 -8.872 -22.980 1.00 74.38 215 LEU A N 1
ATOM 1706 C CA . LEU A 1 215 ? 31.003 -8.930 -24.408 1.00 74.38 215 LEU A CA 1
ATOM 1707 C C . LEU A 1 215 ? 31.307 -7.546 -25.003 1.00 74.38 215 LEU A C 1
ATOM 1709 O O . LEU A 1 215 ? 32.243 -7.400 -25.792 1.00 74.38 215 LEU A O 1
ATOM 1713 N N . HIS A 1 216 ? 30.550 -6.505 -24.648 1.00 81.00 216 HIS A N 1
ATOM 1714 C CA . HIS A 1 216 ? 30.831 -5.142 -25.111 1.00 81.00 216 HIS A CA 1
ATOM 1715 C C . HIS A 1 216 ? 32.137 -4.587 -24.538 1.00 81.00 216 HIS A C 1
ATOM 1717 O O . HIS A 1 216 ? 32.884 -3.938 -25.273 1.00 81.00 216 HIS A O 1
ATOM 1723 N N . VAL A 1 217 ? 32.444 -4.860 -23.267 1.00 83.56 217 VAL A N 1
ATOM 1724 C CA . VAL A 1 217 ? 33.723 -4.469 -22.658 1.00 83.56 217 VAL A CA 1
ATOM 1725 C C . VAL A 1 217 ? 34.876 -5.208 -23.334 1.00 83.56 217 VAL A C 1
ATOM 1727 O O . VAL A 1 217 ? 35.846 -4.565 -23.733 1.00 83.56 217 VAL A O 1
ATOM 1730 N N . GLN A 1 218 ? 34.754 -6.518 -23.564 1.00 82.62 218 GLN A N 1
ATOM 1731 C CA . GLN A 1 218 ? 35.766 -7.301 -24.277 1.00 82.62 218 GLN A CA 1
ATOM 1732 C C . GLN A 1 218 ? 36.005 -6.763 -25.698 1.00 82.62 218 GLN A C 1
ATOM 1734 O O . GLN A 1 218 ? 37.144 -6.468 -26.065 1.00 82.62 218 GLN A O 1
ATOM 1739 N N . ASN A 1 219 ? 34.946 -6.521 -26.473 1.00 84.75 219 ASN A N 1
ATOM 1740 C CA . ASN A 1 219 ? 35.067 -5.949 -27.817 1.00 84.75 219 ASN A CA 1
ATOM 1741 C C . ASN A 1 219 ? 35.692 -4.545 -27.801 1.00 84.75 219 ASN A C 1
ATOM 1743 O O . ASN A 1 219 ? 36.565 -4.248 -28.618 1.00 84.75 219 ASN A O 1
ATOM 1747 N N . ALA A 1 220 ? 35.302 -3.690 -26.851 1.00 83.44 220 ALA A N 1
ATOM 1748 C CA . ALA A 1 220 ? 35.897 -2.365 -26.689 1.00 83.44 220 ALA A CA 1
ATOM 1749 C C . ALA A 1 220 ? 37.392 -2.458 -26.344 1.00 83.44 220 ALA A C 1
ATOM 1751 O O . ALA A 1 220 ? 38.203 -1.743 -26.932 1.00 83.44 220 ALA A O 1
ATOM 1752 N N . THR A 1 221 ? 37.785 -3.375 -25.454 1.00 89.12 221 THR A N 1
ATOM 1753 C CA . THR A 1 221 ? 39.205 -3.598 -25.136 1.00 89.12 221 THR A CA 1
ATOM 1754 C C . THR A 1 221 ? 39.996 -4.105 -26.341 1.00 89.12 221 THR A C 1
ATOM 1756 O O . THR A 1 221 ? 41.111 -3.638 -26.568 1.00 89.12 221 THR A O 1
ATOM 1759 N N . GLN A 1 222 ? 39.415 -4.977 -27.172 1.00 88.81 222 GLN A N 1
ATOM 1760 C CA . GLN A 1 222 ? 40.058 -5.460 -28.395 1.00 88.81 222 GLN A CA 1
ATOM 1761 C C . GLN A 1 222 ? 40.237 -4.342 -29.431 1.00 88.81 222 GLN A C 1
ATOM 1763 O O . GLN A 1 222 ? 41.302 -4.227 -30.038 1.00 88.81 222 GLN A O 1
ATOM 1768 N N . GLN A 1 223 ? 39.227 -3.486 -29.609 1.00 86.81 223 GLN A N 1
ATOM 1769 C CA . GLN A 1 223 ? 39.324 -2.327 -30.501 1.00 86.81 223 GLN A CA 1
ATOM 1770 C C . GLN A 1 223 ? 40.364 -1.312 -30.012 1.00 86.81 223 GLN A C 1
ATOM 1772 O O . GLN A 1 223 ? 41.129 -0.787 -30.822 1.00 86.81 223 GLN A O 1
ATOM 1777 N N . LEU A 1 224 ? 40.446 -1.070 -28.699 1.00 87.56 224 LEU A N 1
ATOM 1778 C CA . LEU A 1 224 ? 41.476 -0.211 -28.108 1.00 87.56 224 LEU A CA 1
ATOM 1779 C C . LEU A 1 224 ? 42.886 -0.787 -28.301 1.00 87.56 224 LEU A C 1
ATOM 1781 O O . LEU A 1 224 ? 43.802 -0.037 -28.634 1.00 87.56 224 LEU A O 1
ATOM 1785 N N . ALA A 1 225 ? 43.058 -2.103 -28.151 1.00 87.88 225 ALA A N 1
ATOM 1786 C CA . ALA A 1 225 ? 44.333 -2.772 -28.405 1.00 87.88 225 ALA A CA 1
ATOM 1787 C C . ALA A 1 225 ? 44.757 -2.649 -29.879 1.00 87.88 225 ALA A C 1
ATOM 1789 O O . ALA A 1 225 ? 45.876 -2.228 -30.163 1.00 87.88 225 ALA A O 1
ATOM 1790 N N . GLN A 1 226 ? 43.842 -2.905 -30.820 1.00 87.12 226 GLN A N 1
ATOM 1791 C CA . GLN A 1 226 ? 44.118 -2.718 -32.248 1.00 87.12 226 GLN A CA 1
ATOM 1792 C C . GLN A 1 226 ? 44.476 -1.263 -32.571 1.00 87.12 226 GLN A C 1
ATOM 1794 O O . GLN A 1 226 ? 45.430 -1.011 -33.305 1.00 87.12 226 GLN A O 1
ATOM 1799 N N . ALA A 1 227 ? 43.744 -0.293 -32.015 1.00 83.62 227 ALA A N 1
ATOM 1800 C CA . ALA A 1 227 ? 44.040 1.124 -32.210 1.00 83.62 227 ALA A CA 1
ATOM 1801 C C . ALA A 1 227 ? 45.443 1.498 -31.694 1.00 83.62 227 ALA A C 1
ATOM 1803 O O . ALA A 1 227 ? 46.158 2.249 -32.364 1.00 83.62 227 ALA A O 1
ATOM 1804 N N . ALA A 1 228 ? 45.859 0.942 -30.552 1.00 84.62 228 ALA A N 1
ATOM 1805 C CA . ALA A 1 228 ? 47.207 1.124 -30.020 1.00 84.62 228 ALA A CA 1
ATOM 1806 C C . ALA A 1 228 ? 48.278 0.523 -30.951 1.00 84.62 228 ALA A C 1
ATOM 1808 O O . ALA A 1 228 ? 49.270 1.192 -31.251 1.00 84.62 228 ALA A O 1
ATOM 1809 N N . ASP A 1 229 ? 48.051 -0.678 -31.488 1.00 83.12 229 ASP A N 1
ATOM 1810 C CA . ASP A 1 229 ? 48.968 -1.320 -32.440 1.00 83.12 229 ASP A CA 1
ATOM 1811 C C . ASP A 1 229 ? 49.118 -0.504 -33.734 1.00 83.12 229 ASP A C 1
ATOM 1813 O O . ASP A 1 229 ? 50.237 -0.283 -34.212 1.00 83.12 229 ASP A O 1
ATOM 1817 N N . TYR A 1 230 ? 48.014 0.028 -34.274 1.00 79.88 230 TYR A N 1
ATOM 1818 C CA . TYR A 1 230 ? 48.055 0.929 -35.431 1.00 79.88 230 TYR A CA 1
ATOM 1819 C C . TYR A 1 230 ? 48.834 2.215 -35.136 1.00 79.88 230 TYR A C 1
ATOM 1821 O O . TYR A 1 230 ? 49.610 2.670 -35.982 1.00 79.88 230 TYR A O 1
ATOM 1829 N N . GLN A 1 231 ? 48.671 2.797 -33.943 1.00 75.69 231 GLN A N 1
ATOM 1830 C CA . GLN A 1 231 ? 49.406 3.998 -33.541 1.00 75.69 231 GLN A CA 1
ATOM 1831 C C . GLN A 1 231 ? 50.916 3.735 -33.474 1.00 75.69 231 GLN A C 1
ATOM 1833 O O . GLN A 1 231 ? 51.715 4.538 -33.966 1.00 75.69 231 GLN A O 1
ATOM 1838 N N . VAL A 1 232 ? 51.311 2.591 -32.915 1.00 78.69 232 VAL A N 1
ATOM 1839 C CA . VAL A 1 232 ? 52.711 2.173 -32.805 1.00 78.69 232 VAL A CA 1
ATOM 1840 C C . VAL A 1 232 ? 53.308 1.889 -34.186 1.00 78.69 232 VAL A C 1
ATOM 1842 O O . VAL A 1 232 ? 54.366 2.430 -34.519 1.00 78.69 232 VAL A O 1
ATOM 1845 N N . GLY A 1 233 ? 52.614 1.118 -35.028 1.00 78.25 233 GLY A N 1
ATOM 1846 C CA . GLY A 1 233 ? 53.050 0.813 -36.394 1.00 78.25 233 GLY A CA 1
ATOM 1847 C C . GLY A 1 233 ? 53.223 2.068 -37.253 1.00 78.25 233 GLY A C 1
ATOM 1848 O O . GLY A 1 233 ? 54.253 2.237 -37.913 1.00 78.25 233 GLY A O 1
ATOM 1849 N N . ASN A 1 234 ? 52.270 3.002 -37.179 1.00 74.62 234 ASN A N 1
ATOM 1850 C CA . ASN A 1 234 ? 52.357 4.273 -37.894 1.00 74.62 234 ASN A CA 1
ATOM 1851 C C . ASN A 1 234 ? 53.518 5.140 -37.373 1.00 74.62 234 ASN A C 1
ATOM 1853 O O . ASN A 1 234 ? 54.252 5.735 -38.163 1.00 74.62 234 ASN A O 1
ATOM 1857 N N . MET A 1 235 ? 53.771 5.146 -36.057 1.00 72.94 235 MET A N 1
ATOM 1858 C CA . MET A 1 235 ? 54.928 5.836 -35.477 1.00 72.94 235 MET A CA 1
ATOM 1859 C C . MET A 1 235 ? 56.264 5.244 -35.963 1.00 72.94 235 MET A C 1
ATOM 1861 O O . MET A 1 235 ? 57.187 5.999 -36.281 1.00 72.94 235 MET A O 1
ATOM 1865 N N . TYR A 1 236 ? 56.389 3.914 -36.050 1.00 73.00 236 TYR A N 1
ATOM 1866 C CA . TYR A 1 236 ? 57.597 3.261 -36.572 1.00 73.00 236 TYR A CA 1
ATOM 1867 C C . TYR A 1 236 ? 57.830 3.575 -38.053 1.00 73.00 236 TYR A C 1
ATOM 1869 O O . TYR A 1 236 ? 58.958 3.886 -38.444 1.00 73.00 236 TYR A O 1
ATOM 1877 N N . LEU A 1 237 ? 56.774 3.556 -38.871 1.00 73.12 237 LEU A N 1
ATOM 1878 C CA . LEU A 1 237 ? 56.858 3.939 -40.281 1.00 73.12 237 LEU A CA 1
ATOM 1879 C C . LEU A 1 237 ? 57.276 5.403 -40.446 1.00 73.12 237 LEU A C 1
ATOM 1881 O O . LEU A 1 237 ? 58.125 5.705 -41.288 1.00 73.12 237 LEU A O 1
ATOM 1885 N N . PHE A 1 238 ? 56.743 6.306 -39.620 1.00 72.94 238 PHE A N 1
ATOM 1886 C CA . PHE A 1 238 ? 57.105 7.721 -39.658 1.00 72.94 238 PHE A CA 1
ATOM 1887 C C . PHE A 1 238 ? 58.573 7.946 -39.266 1.00 72.94 238 PHE A C 1
ATOM 1889 O O . PHE A 1 238 ? 59.294 8.659 -39.966 1.00 72.94 238 PHE A O 1
ATOM 1896 N N . LYS A 1 239 ? 59.053 7.281 -38.203 1.00 71.19 239 LYS A N 1
ATOM 1897 C CA . LYS A 1 239 ? 60.462 7.348 -37.770 1.00 71.19 239 LYS A CA 1
ATOM 1898 C C . LYS A 1 239 ? 61.424 6.817 -38.834 1.00 71.19 239 LYS A C 1
ATOM 1900 O O . LYS A 1 239 ? 62.432 7.466 -39.109 1.00 71.19 239 LYS A O 1
ATOM 1905 N N . ASN A 1 240 ? 61.107 5.681 -39.456 1.00 72.19 240 ASN A N 1
ATOM 1906 C CA . ASN A 1 240 ? 61.951 5.089 -40.498 1.00 72.19 240 ASN A CA 1
ATOM 1907 C C . ASN A 1 240 ? 62.007 5.954 -41.761 1.00 72.19 240 ASN A C 1
ATOM 1909 O O . ASN A 1 240 ? 63.088 6.174 -42.308 1.00 72.19 240 ASN A O 1
ATOM 1913 N N . ASN A 1 241 ? 60.868 6.503 -42.196 1.00 73.50 241 ASN A N 1
ATOM 1914 C CA . ASN A 1 241 ? 60.848 7.429 -43.326 1.00 73.50 241 ASN A CA 1
ATOM 1915 C C . ASN A 1 241 ? 61.652 8.695 -43.016 1.00 73.50 241 ASN A C 1
ATOM 1917 O O . ASN A 1 241 ? 62.489 9.089 -43.824 1.00 73.50 241 ASN A O 1
ATOM 1921 N N . PHE A 1 242 ? 61.466 9.293 -41.835 1.00 76.44 242 PHE A N 1
ATOM 1922 C CA . PHE A 1 242 ? 62.221 10.478 -41.429 1.00 76.44 242 PHE A CA 1
ATOM 1923 C C . PHE A 1 242 ? 63.735 10.221 -41.435 1.00 76.44 242 PHE A C 1
ATOM 1925 O O . PHE A 1 242 ? 64.482 10.986 -42.041 1.00 76.44 242 PHE A O 1
ATOM 1932 N N . HIS A 1 243 ? 64.182 9.097 -40.863 1.00 76.50 243 HIS A N 1
ATOM 1933 C CA . HIS A 1 243 ? 65.594 8.710 -40.864 1.00 76.50 243 HIS A CA 1
ATOM 1934 C C . HIS A 1 243 ? 66.156 8.526 -42.286 1.00 76.50 243 HIS A C 1
ATOM 1936 O O . HIS A 1 243 ? 67.231 9.039 -42.601 1.00 76.50 243 HIS A O 1
ATOM 1942 N N . HIS A 1 244 ? 65.403 7.870 -43.178 1.00 76.75 244 HIS A N 1
ATOM 1943 C CA . HIS A 1 244 ? 65.792 7.681 -44.581 1.00 76.75 244 HIS A CA 1
ATOM 1944 C C . HIS A 1 244 ? 65.922 9.005 -45.346 1.00 76.75 244 HIS A C 1
ATOM 1946 O O . HIS A 1 244 ? 66.884 9.205 -46.093 1.00 76.75 244 HIS A O 1
ATOM 1952 N N . TYR A 1 245 ? 64.986 9.939 -45.145 1.00 80.19 245 TYR A N 1
ATOM 1953 C CA . TYR A 1 245 ? 65.051 11.268 -45.760 1.00 80.19 245 TYR A CA 1
ATOM 1954 C C . TYR A 1 245 ? 66.207 12.107 -45.202 1.00 80.19 245 TYR A C 1
ATOM 1956 O O . TYR A 1 245 ? 66.889 12.777 -45.979 1.00 80.19 245 TYR A O 1
ATOM 1964 N N . SER A 1 246 ? 66.488 12.026 -43.897 1.00 78.75 246 SER A N 1
ATOM 1965 C CA . SER A 1 246 ? 67.641 12.699 -43.289 1.00 78.75 246 SER A CA 1
ATOM 1966 C C . SER A 1 246 ? 68.971 12.192 -43.854 1.00 78.75 246 SER A C 1
ATOM 1968 O O . SER A 1 246 ? 69.811 13.010 -44.225 1.00 78.75 246 SER A O 1
ATOM 1970 N N . ILE A 1 247 ? 69.152 10.873 -44.006 1.00 82.38 247 ILE A N 1
ATOM 1971 C CA . ILE A 1 247 ? 70.370 10.300 -44.612 1.00 82.38 247 ILE A CA 1
ATOM 1972 C C . ILE A 1 247 ? 70.533 10.771 -46.061 1.00 82.38 247 ILE A C 1
ATOM 1974 O O . ILE A 1 247 ? 71.620 11.190 -46.460 1.00 82.38 247 ILE A O 1
ATOM 1978 N N . LYS A 1 248 ? 69.452 10.753 -46.853 1.00 83.12 248 LYS A N 1
ATOM 1979 C CA . LYS A 1 248 ? 69.486 11.248 -48.239 1.00 83.12 248 LYS A CA 1
ATOM 1980 C C . LYS A 1 248 ? 69.875 12.722 -48.320 1.00 83.12 248 LYS A C 1
ATOM 1982 O O . LYS A 1 248 ? 70.629 13.091 -49.218 1.00 83.12 248 LYS A O 1
ATOM 1987 N N . LEU A 1 249 ? 69.382 13.553 -47.401 1.00 84.62 249 LEU A N 1
ATOM 1988 C CA . LEU A 1 249 ? 69.712 14.976 -47.359 1.00 84.62 249 LEU A CA 1
ATOM 1989 C C . LEU A 1 249 ? 71.189 15.202 -47.006 1.00 84.62 249 LEU A C 1
ATOM 1991 O O . LEU A 1 249 ? 71.861 15.969 -47.692 1.00 84.62 249 LEU A O 1
ATOM 1995 N N . VAL A 1 250 ? 71.706 14.492 -45.998 1.00 86.75 250 VAL A N 1
ATOM 1996 C CA . VAL A 1 250 ? 73.122 14.565 -45.600 1.00 86.75 250 VAL A CA 1
ATOM 1997 C C . VAL A 1 250 ? 74.032 14.116 -46.740 1.00 86.75 250 VAL A C 1
ATOM 1999 O O . VAL A 1 250 ? 74.960 14.841 -47.083 1.00 86.75 250 VAL A O 1
ATOM 2002 N N . ASN A 1 251 ? 73.733 12.986 -47.388 1.00 84.06 251 ASN A N 1
ATOM 2003 C CA . ASN A 1 251 ? 74.518 12.502 -48.528 1.00 84.06 251 ASN A CA 1
ATOM 2004 C C . ASN A 1 251 ? 74.507 13.489 -49.699 1.00 84.06 251 ASN A C 1
ATOM 2006 O O . ASN A 1 251 ? 75.536 13.700 -50.333 1.00 84.06 251 ASN A O 1
ATOM 2010 N N . LYS A 1 252 ? 73.366 14.137 -49.966 1.00 86.50 252 LYS A N 1
ATOM 2011 C CA . LYS A 1 252 ? 73.260 15.143 -51.029 1.00 86.50 252 LYS A CA 1
ATOM 2012 C C . LYS A 1 252 ? 74.078 16.398 -50.717 1.00 86.50 252 LYS A C 1
ATOM 2014 O O . LYS A 1 252 ? 74.715 16.932 -51.616 1.00 86.50 252 LYS A O 1
ATOM 2019 N N . LEU A 1 253 ? 74.096 16.841 -49.459 1.00 84.25 253 LEU A N 1
ATOM 2020 C CA . LEU A 1 253 ? 74.933 17.959 -49.011 1.00 84.25 253 LEU A CA 1
ATOM 2021 C C . LEU A 1 253 ? 76.428 17.610 -49.062 1.00 84.25 253 LEU A C 1
ATOM 2023 O O . LEU A 1 253 ? 77.224 18.423 -49.517 1.00 84.25 253 LEU A O 1
ATOM 2027 N N . LEU A 1 254 ? 76.802 16.393 -48.660 1.00 82.00 254 LEU A N 1
ATOM 2028 C CA . LEU A 1 254 ? 78.179 15.894 -48.738 1.00 82.00 254 LEU A CA 1
ATOM 2029 C C . LEU A 1 254 ? 78.679 15.832 -50.183 1.00 82.00 254 LEU A C 1
ATOM 2031 O O . LEU A 1 254 ? 79.767 16.322 -50.466 1.00 82.00 254 LEU A O 1
ATOM 2035 N N . GLN A 1 255 ? 77.862 15.302 -51.095 1.00 81.44 255 GLN A N 1
ATOM 2036 C CA . GLN A 1 255 ? 78.158 15.267 -52.527 1.00 81.44 255 GLN A CA 1
ATOM 2037 C C . GLN A 1 255 ? 78.389 16.681 -53.079 1.00 81.44 255 GLN A C 1
ATOM 2039 O O . GLN A 1 255 ? 79.383 16.927 -53.754 1.00 81.44 255 GLN A O 1
ATOM 2044 N N . HIS A 1 256 ? 77.523 17.629 -52.713 1.00 80.94 256 HIS A N 1
ATOM 2045 C CA . HIS A 1 256 ? 77.639 19.023 -53.142 1.00 80.94 256 HIS A CA 1
ATOM 2046 C C . HIS A 1 256 ? 78.896 19.713 -52.585 1.00 80.94 256 HIS A C 1
ATOM 2048 O O . HIS A 1 256 ? 79.499 20.540 -53.267 1.00 80.94 256 HIS A O 1
ATOM 2054 N N . CYS A 1 257 ? 79.309 19.379 -51.358 1.00 77.25 257 CYS A N 1
ATOM 2055 C CA . CYS A 1 257 ? 80.569 19.851 -50.783 1.00 77.25 257 CYS A CA 1
ATOM 2056 C C . CYS A 1 257 ? 81.785 19.255 -51.503 1.00 77.25 257 CYS A C 1
ATOM 2058 O O . CYS A 1 257 ? 82.724 19.989 -51.795 1.00 77.25 257 CYS A O 1
ATOM 2060 N N . ILE A 1 258 ? 81.767 17.953 -51.807 1.00 80.44 258 ILE A N 1
ATOM 2061 C CA . ILE A 1 258 ? 82.847 17.280 -52.547 1.00 80.44 258 ILE A CA 1
ATOM 2062 C C . ILE A 1 258 ? 82.996 17.898 -53.942 1.00 80.44 258 ILE A C 1
ATOM 2064 O O . ILE A 1 258 ? 84.103 18.252 -54.338 1.00 80.44 258 ILE A O 1
ATOM 2068 N N . GLU A 1 259 ? 81.887 18.101 -54.654 1.00 77.19 259 GLU A N 1
ATOM 2069 C CA . GLU A 1 259 ? 81.880 18.722 -55.982 1.00 77.19 259 GLU A CA 1
ATOM 2070 C C . GLU A 1 259 ? 82.398 20.170 -55.942 1.00 77.19 259 GLU A C 1
ATOM 2072 O O . GLU A 1 259 ? 83.236 20.539 -56.763 1.00 77.19 259 GLU A O 1
ATOM 2077 N N . SER A 1 260 ? 82.002 20.971 -54.946 1.00 72.81 260 SER A N 1
ATOM 2078 C CA . SER A 1 260 ? 82.526 22.337 -54.765 1.00 72.81 260 SER A CA 1
ATOM 2079 C C . SER A 1 260 ? 84.024 22.381 -54.430 1.00 72.81 260 SER A C 1
ATOM 2081 O O . SER A 1 260 ? 84.723 23.301 -54.862 1.00 72.81 260 SER A O 1
ATOM 2083 N N . ILE A 1 261 ? 84.536 21.399 -53.678 1.00 70.94 261 ILE A N 1
ATOM 2084 C CA . ILE A 1 261 ? 85.969 21.285 -53.363 1.00 70.94 261 ILE A CA 1
ATOM 2085 C C . ILE A 1 261 ? 86.764 20.886 -54.614 1.00 70.94 261 ILE A C 1
ATOM 2087 O O . ILE A 1 261 ? 87.811 21.474 -54.874 1.00 70.94 261 ILE A O 1
ATOM 2091 N N . CYS A 1 262 ? 86.256 19.953 -55.426 1.00 64.25 262 CYS A N 1
ATOM 2092 C CA . CYS A 1 262 ? 86.909 19.519 -56.666 1.00 64.25 262 CYS A CA 1
ATOM 2093 C C . CYS A 1 262 ? 86.977 20.601 -57.757 1.00 64.25 262 CYS A C 1
ATOM 2095 O O . CYS A 1 262 ? 87.846 20.520 -58.613 1.00 64.25 262 CYS A O 1
ATOM 2097 N N . VAL A 1 263 ? 86.094 21.605 -57.738 1.00 63.72 263 VAL A N 1
ATOM 2098 C CA . VAL A 1 263 ? 86.103 22.727 -58.701 1.00 63.72 263 VAL A CA 1
ATOM 2099 C C . VAL A 1 263 ? 87.083 23.848 -58.295 1.00 63.72 263 VAL A C 1
ATOM 2101 O O . VAL A 1 263 ? 87.375 24.731 -59.097 1.00 63.72 263 VAL A O 1
ATOM 2104 N N . SER A 1 264 ? 87.619 23.819 -57.068 1.00 57.56 264 SER A N 1
ATOM 2105 C CA . SER A 1 264 ? 88.524 24.853 -56.528 1.00 57.56 264 SER A CA 1
ATOM 2106 C C . SER A 1 264 ? 90.021 24.476 -56.570 1.00 57.56 264 SER A C 1
ATOM 2108 O O . SER A 1 264 ? 90.838 25.120 -55.906 1.00 57.56 264 SER A O 1
ATOM 2110 N N . HIS A 1 265 ? 90.391 23.442 -57.331 1.00 48.28 265 HIS A N 1
ATOM 2111 C CA . HIS A 1 265 ? 91.770 23.027 -57.632 1.00 48.28 265 HIS A CA 1
ATOM 2112 C C . HIS A 1 265 ? 91.960 22.927 -59.144 1.00 48.28 265 HIS A C 1
ATOM 2114 O O . HIS A 1 265 ? 93.047 23.329 -59.613 1.00 48.28 265 HIS A O 1
#

pLDDT: mean 79.13, std 19.15, range [34.41, 98.56]

Foldseek 3Di:
DDPPDPDLDDLVVLLVLLVVLLVLLQVLLVVLLVLLVCQPPPNDDPVSVVSNVVSLVVNLVSLVVSLVSLVSLVPDDDDPCNVVSLVSSLVSLVSSVVSLVSSLVSLVSSLVSLVVVLVVLVVVLVVVVDDPPPDDDDDDDDDDDDDDDPPPPPPPSSHSDPVNVVVSVVSVVVSVVSVVSSVSSVVSVVSSVVSVVVPVPPVVVVVVVVVVVVVVVVVVVVVVVVVVVVVVVVVVVVVVVVVVVVVVVVVVVVVVVVVVVVVVD

Secondary structure (DSSP, 8-state):
-------PPPHHHHHHHHHHHHHHHHHHHHHHHHHHHHTTSTT--HHHHHHHHHHHHHHHHHHHHHHHHHHHHHTSPP-TTHHHHHHHHHHHHHHHHHHHHHHHHHHHHHHHHHHHHHHHHHHHHHHTS------S-------------------------HHHHHHHHHHHHHHHHHHHHHHHHHHHHHHHHHHHHTTTT-HHHHHHHHHHHHHHHHHHHHHHHHHHHHHHHHHHHHHHHHHHHHHHHHHHHHHHHHHHHHTT-

Radius of gyration: 42.03 Å; chains: 1; bounding box: 134×59×108 Å